Protein 3HXS (pdb70)

Secondary structure (DSSP, 8-state):
--EE--HHHHHHHT---SS---------SS-EEEEEE-TT-TTHHHHHHHHHHHHHHTTTT-EEEEEETTT-HHHHHHTT--SSSEEEEE-SSSPPEEEES---HHHHHHHIIIII-/--EE--HHHHHHHT-----PPPPP----SS-EEEEEE-TT-HHHHHHHHHHHHHHHHTTTT-EEEEEETTT-HHHHHHTT--SSSEEEEE-SSSPPEEEES---HHHHHHHIIIIIS--

B-factor: mean 41.27, std 14.6, range [14.33, 111.32]

Sequence (236 aa):
GTIHLTRAEFLKKIADYENHHSSKEWKYLGDKPAIVDFYADWCGPCKMVAPILEELSKEYAGKIYIYKVNVDKEPELARDFGIQSIPTIIWFVPMKGEPQVNMGALSKEQLKGYIDKVLLGTIHLTRAEFLKKIADYENHSKEWKYLGDKPAIVDFYADWCGPCCKMVAPILEELSKEYAGKIYIYKVNVDKEPELARDFGIQSIPTIWFVPMKGEPQVNMGALSKEQLKGYIDKVLLKQ

Organism: Bacteroides fragilis (strain YCH46) (NCBI:txid295405)

Solvent-accessible surface area: 12903 Å² total; per-residue (Å²): 49,26,62,101,7,61,48,57,59,0,31,146,84,0,3,51,38,43,70,101,66,99,126,51,138,22,82,17,108,60,12,0,0,0,2,0,32,3,122,170,4,40,57,14,160,121,3,35,65,38,0,62,84,0,12,124,83,16,69,52,115,8,54,3,8,17,0,18,13,89,150,26,72,72,0,15,170,65,55,49,37,140,50,28,4,4,0,13,0,0,17,81,185,48,119,22,94,85,37,106,26,43,20,48,60,148,89,0,68,36,71,0,80,179,37,14,101,65,19,60,108,7,61,48,69,65,0,46,162,81,0,3,81,31,48,84,135,101,82,150,57,138,22,74,15,107,64,13,0,0,0,3,0,26,2,95,189,5,44,63,10,127,133,11,32,73,42,2,66,78,0,12,129,91,16,63,55,117,8,59,2,7,17,0,10,23,110,154,28,72,72,0,10,164,67,53,55,30,163,42,34,1,5,2,13,0,0,11,84,183,50,125,28,83,72,33,126,21,52,20,59,58,121,98,0,41,33,69,0,41,136,29,6,45,173,140

Foldseek 3Di:
DDDDDDVVRCCPPPHVPDPPDDDDQDDDPAKEKEKEAEPPDDLVVVQVVLVVVVCPVCPPHYHYHYHHCVVVVVVCVVVVPDAPTKMWTGENDDDIDIDHDGDDSVVVVVCCVPVRD/DDDDADVVRCCVPPHVDDPDDDDDADDDPAWEKEKEAEPPDDLCVVCVVLLVVVCVVCPPHYYYHYDHCVVVVVVCVVVVDDAHTKMWGGANDDDIDIDGDHDDSVRVVVCCVCPHVND

InterPro domains:
  IPR005746 Thioredoxin [TIGR01068] (64-157)
  IPR013766 Thioredoxin domain [PF00085] (70-156)
  IPR013766 Thioredoxin domain [PS51352] (25-159)
  IPR017937 Thioredoxin, conserved site [PS00194] (75-93)
  IPR036249 Thioredoxin-like superfamily [SSF52833] (42-159)

Radius of gyration: 26.86 Å; Cα contacts (8 Å, |Δi|>4): 393; chains: 2; bounding box: 76×30×31 Å

CATH classification: 3.40.30.10

Structure (mmCIF, N/CA/C/O backbone):
data_3HXS
#
_entry.id   3HXS
#
_cell.length_a   94.568
_cell.length_b   94.568
_cell.length_c   82.518
_cell.angle_alpha   90.000
_cell.angle_beta   90.000
_cell.angle_gamma   90.000
#
_symmetry.space_group_name_H-M   'P 41 21 2'
#
loop_
_entity.id
_entity.type
_entity.pdbx_description
1 polymer Thioredoxin
2 non-polymer 'ZINC ION'
3 water water
#
loop_
_atom_site.group_PDB
_atom_site.id
_atom_site.type_symbol
_atom_site.label_atom_id
_atom_site.label_alt_id
_atom_site.label_comp_id
_atom_site.label_asym_id
_atom_site.label_entity_id
_atom_site.label_seq_id
_atom_site.pdbx_PDB_ins_code
_atom_site.Cartn_x
_atom_site.Cartn_y
_atom_site.Cartn_z
_atom_site.occupancy
_atom_site.B_iso_or_equiv
_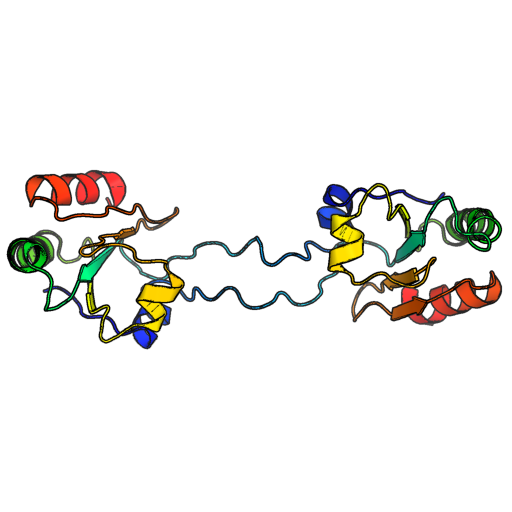atom_site.auth_seq_id
_atom_site.auth_comp_id
_atom_site.auth_asym_id
_atom_site.auth_atom_id
_atom_site.pdbx_PDB_model_num
ATOM 1 N N . GLY A 1 23 ? 60.484 17.410 12.644 1.00 48.71 23 GLY A N 1
ATOM 2 C CA . GLY A 1 23 ? 60.638 17.891 11.283 1.00 42.65 23 GLY A CA 1
ATOM 3 C C . GLY A 1 23 ? 59.326 18.373 10.682 1.00 36.02 23 GLY A C 1
ATOM 4 O O . GLY A 1 23 ? 58.355 18.616 11.398 1.00 35.08 23 GLY A O 1
ATOM 5 N N . THR A 1 24 ? 59.301 18.506 9.361 1.00 36.94 24 THR A N 1
ATOM 6 C CA . THR A 1 24 ? 58.107 18.952 8.642 1.00 42.95 24 THR A CA 1
ATOM 7 C C . THR A 1 24 ? 56.994 17.905 8.669 1.00 42.30 24 THR A C 1
ATOM 8 O O . THR A 1 24 ? 57.257 16.714 8.806 1.00 39.24 24 THR A O 1
ATOM 12 N N . ILE A 1 25 ? 55.752 18.356 8.514 1.00 37.97 25 ILE A N 1
ATOM 13 C CA . ILE A 1 25 ? 54.593 17.469 8.539 1.00 35.97 25 ILE A CA 1
ATOM 14 C C . ILE A 1 25 ? 53.811 17.515 7.223 1.00 40.15 25 ILE A C 1
ATOM 15 O O . ILE A 1 25 ? 53.319 18.572 6.831 1.00 36.89 25 ILE A O 1
ATOM 20 N N . HIS A 1 26 ? 53.695 16.373 6.547 1.00 33.10 26 HIS A N 1
ATOM 21 C CA . HIS A 1 26 ? 52.879 16.285 5.338 1.00 42.56 26 HIS A CA 1
ATOM 22 C C . HIS A 1 26 ? 51.386 16.275 5.676 1.00 43.69 26 HIS A C 1
ATOM 23 O O . HIS A 1 26 ? 50.986 15.719 6.688 1.00 34.20 26 HIS A O 1
ATOM 30 N N . LEU A 1 27 ? 50.572 16.901 4.825 1.00 33.42 27 LEU A N 1
ATOM 31 C CA . LEU A 1 27 ? 49.132 17.019 5.058 1.00 31.10 27 LEU A CA 1
ATOM 32 C C . LEU A 1 27 ? 48.310 16.464 3.900 1.00 35.02 27 LEU A C 1
ATOM 33 O O . LEU A 1 27 ? 48.559 16.809 2.748 1.00 30.81 27 LEU A O 1
ATOM 38 N N . THR A 1 28 ? 47.326 15.623 4.209 1.00 24.93 28 THR A N 1
ATOM 39 C CA . THR A 1 28 ? 46.257 15.321 3.269 1.00 27.91 28 THR A CA 1
ATOM 40 C C . THR A 1 28 ? 45.216 16.442 3.362 1.00 30.95 28 THR A C 1
ATOM 41 O O . THR A 1 28 ? 45.241 17.246 4.295 1.00 28.83 28 THR A O 1
ATOM 45 N N . ARG A 1 29 ? 44.287 16.494 2.419 1.00 29.97 29 ARG A N 1
ATOM 46 C CA . ARG A 1 29 ? 43.226 17.504 2.498 1.00 30.24 29 ARG A CA 1
ATOM 47 C C . ARG A 1 29 ? 42.394 17.334 3.788 1.00 28.41 29 ARG A C 1
ATOM 48 O O . ARG A 1 29 ? 42.095 18.305 4.488 1.00 27.33 29 ARG A O 1
ATOM 56 N N . ALA A 1 30 ? 42.036 16.095 4.102 1.00 24.53 30 ALA A N 1
ATOM 57 C CA . ALA A 1 30 ? 41.307 15.794 5.336 1.00 28.90 30 ALA A CA 1
ATOM 58 C C . ALA A 1 30 ? 42.027 16.324 6.575 1.00 34.03 30 ALA A C 1
ATOM 59 O O . ALA A 1 30 ? 41.401 16.853 7.483 1.00 34.21 30 ALA A O 1
ATOM 61 N N . GLU A 1 31 ? 43.348 16.188 6.605 1.00 29.81 31 GLU A N 1
ATOM 62 C CA . GLU A 1 31 ? 44.134 16.682 7.737 1.00 30.88 31 GLU A CA 1
ATOM 63 C C . GLU A 1 31 ? 44.209 18.213 7.752 1.00 30.66 31 GLU A C 1
ATOM 64 O O . GLU A 1 31 ? 44.186 18.833 8.820 1.00 32.66 31 GLU A O 1
ATOM 70 N N . PHE A 1 32 ? 44.268 18.814 6.563 1.00 28.20 32 PHE A N 1
ATOM 71 C CA . PHE A 1 32 ? 44.219 20.267 6.410 1.00 27.91 32 PHE A CA 1
ATOM 72 C C . PHE A 1 32 ? 42.933 20.799 7.050 1.00 30.90 32 PHE A C 1
ATOM 73 O O . PHE A 1 32 ? 42.955 21.794 7.781 1.00 26.00 32 PHE A O 1
ATOM 81 N N . LEU A 1 33 ? 41.820 20.116 6.791 1.00 25.68 33 LEU A N 1
ATOM 82 C CA . LEU A 1 33 ? 40.517 20.548 7.295 1.00 26.81 33 LEU A CA 1
ATOM 83 C C . LEU A 1 33 ? 40.500 20.623 8.828 1.00 34.31 33 LEU A C 1
ATOM 84 O O . LEU A 1 33 ? 39.740 21.393 9.405 1.00 35.44 33 LEU A O 1
ATOM 89 N N . LYS A 1 34 ? 41.364 19.846 9.472 1.00 28.65 34 LYS A N 1
ATOM 90 C CA . LYS A 1 34 ? 41.433 19.797 10.937 1.00 32.31 34 LYS A CA 1
ATOM 91 C C . LYS A 1 34 ? 42.529 20.683 11.510 1.00 41.40 34 LYS A C 1
ATOM 92 O O . LYS A 1 34 ? 42.327 21.357 12.517 1.00 38.65 34 LYS A O 1
ATOM 98 N N . LYS A 1 35 ? 43.691 20.681 10.870 1.00 35.11 35 LYS A N 1
ATOM 99 C CA . LYS A 1 35 ? 44.855 21.361 11.424 1.00 29.19 35 LYS A CA 1
ATOM 100 C C . LYS A 1 35 ? 45.046 22.796 10.924 1.00 32.34 35 LYS A C 1
ATOM 101 O O . LYS A 1 35 ? 45.740 23.589 11.559 1.00 38.38 35 LYS A O 1
ATOM 107 N N . ILE A 1 36 ? 44.446 23.130 9.786 1.00 28.90 36 ILE A N 1
ATOM 108 C CA . ILE A 1 36 ? 44.646 24.455 9.197 1.00 19.83 36 ILE A CA 1
ATOM 109 C C . ILE A 1 36 ? 43.344 25.243 9.177 1.00 35.31 36 ILE A C 1
ATOM 110 O O . ILE A 1 36 ? 43.161 26.185 9.947 1.00 33.08 36 ILE A O 1
ATOM 115 N N . ALA A 1 37 ? 42.436 24.857 8.290 1.00 26.88 37 ALA A N 1
ATOM 116 C CA . ALA A 1 37 ? 41.150 25.531 8.189 1.00 31.02 37 ALA A CA 1
ATOM 117 C C . ALA A 1 37 ? 40.093 24.629 7.559 1.00 38.52 37 ALA A C 1
ATOM 118 O O . ALA A 1 37 ? 40.337 23.969 6.541 1.00 26.93 37 ALA A O 1
ATOM 120 N N . ASP A 1 38 ? 38.924 24.587 8.185 1.00 25.18 38 ASP A N 1
ATOM 121 C CA . ASP A 1 38 ? 37.793 23.865 7.626 1.00 31.71 38 ASP A CA 1
ATOM 122 C C . ASP A 1 38 ? 37.212 24.781 6.563 1.00 33.11 38 ASP A C 1
ATOM 123 O O . ASP A 1 38 ? 36.177 25.413 6.760 1.00 27.35 38 ASP A O 1
ATOM 128 N N . TYR A 1 39 ? 37.900 24.851 5.429 1.00 27.40 39 TYR A N 1
ATOM 129 C CA . TYR A 1 39 ? 37.771 25.992 4.533 1.00 26.21 39 TYR A CA 1
ATOM 130 C C . TYR A 1 39 ? 36.536 25.992 3.645 1.00 25.93 39 TYR A C 1
ATOM 131 O O . TYR A 1 39 ? 36.151 27.044 3.144 1.00 27.48 39 TYR A O 1
ATOM 140 N N . GLU A 1 40 ? 35.934 24.822 3.425 1.00 21.69 40 GLU A N 1
ATOM 141 C CA . GLU A 1 40 ? 34.777 24.720 2.523 1.00 19.41 40 GLU A CA 1
ATOM 142 C C . GLU A 1 40 ? 33.513 25.288 3.168 1.00 20.66 40 GLU A C 1
ATOM 143 O O . GLU A 1 40 ? 33.382 25.252 4.384 1.00 23.60 40 GLU A O 1
ATOM 149 N N . ASN A 1 41 ? 32.578 25.776 2.349 1.00 26.74 41 ASN A N 1
ATOM 150 C CA . ASN A 1 41 ? 31.240 26.135 2.831 1.00 26.26 41 ASN A CA 1
ATOM 151 C C . ASN A 1 41 ? 30.384 24.878 2.979 1.00 29.81 41 ASN A C 1
ATOM 152 O O . ASN A 1 41 ? 29.279 24.798 2.450 1.00 37.14 41 ASN A O 1
ATOM 157 N N A HIS A 1 42 ? 30.859 23.864 3.686 0.70 32.98 42 HIS A N 1
ATOM 158 N N B HIS A 1 42 ? 30.983 23.937 3.709 0.30 32.90 42 HIS A N 1
ATOM 159 C CA A HIS A 1 42 ? 30.096 22.613 3.722 0.70 27.22 42 HIS A CA 1
ATOM 160 C CA B HIS A 1 42 ? 30.525 22.574 3.920 0.30 35.58 42 HIS A CA 1
ATOM 161 C C A HIS A 1 42 ? 29.458 22.284 5.076 0.70 24.30 42 HIS A C 1
ATOM 162 C C B HIS A 1 42 ? 29.077 22.478 4.278 0.30 35.45 42 HIS A C 1
ATOM 163 O O A HIS A 1 42 ? 28.833 21.231 5.226 0.70 49.41 42 HIS A O 1
ATOM 164 O O B HIS A 1 42 ? 28.199 22.526 3.423 0.30 67.68 42 HIS A O 1
ATOM 177 N N A SER A 1 43 ? 29.591 23.160 6.061 0.60 16.49 43 SER A N 1
ATOM 178 N N B SER A 1 43 ? 28.853 22.301 5.576 0.40 54.56 43 SER A N 1
ATOM 179 C CA A SER A 1 43 ? 28.948 22.880 7.348 0.60 78.96 43 SER A CA 1
ATOM 180 C CA B SER A 1 43 ? 27.527 22.052 6.103 0.40 59.99 43 SER A CA 1
ATOM 181 C C A SER A 1 43 ? 27.433 23.115 7.432 0.60 79.53 43 SER A C 1
ATOM 182 C C B SER A 1 43 ? 27.142 22.982 7.245 0.40 76.11 43 SER A C 1
ATOM 183 O O A SER A 1 43 ? 26.696 22.250 7.906 0.60 77.71 43 SER A O 1
ATOM 184 O O B SER A 1 43 ? 27.033 22.549 8.394 0.40 64.06 43 SER A O 1
ATOM 189 N N . LYS A 1 44 ? 26.983 24.264 6.931 1.00 61.69 44 LYS A N 1
ATOM 190 C CA . LYS A 1 44 ? 25.959 25.044 7.609 1.00 60.62 44 LYS A CA 1
ATOM 191 C C . LYS A 1 44 ? 24.917 24.135 8.258 1.00 41.72 44 LYS A C 1
ATOM 192 O O . LYS A 1 44 ? 24.280 23.310 7.606 1.00 43.68 44 LYS A O 1
ATOM 198 N N . GLU A 1 45 ? 24.774 24.267 9.562 1.00 45.03 45 GLU A N 1
ATOM 199 C CA . GLU A 1 45 ? 23.794 23.471 10.275 1.00 60.17 45 GLU A CA 1
ATOM 200 C C . GLU A 1 45 ? 22.413 24.033 9.974 1.00 31.46 45 GLU A C 1
ATOM 201 O O . GLU A 1 45 ? 22.236 25.248 9.914 1.00 37.76 45 GLU A O 1
ATOM 207 N N . TRP A 1 46 ? 21.450 23.152 9.730 1.00 48.88 46 TRP A N 1
ATOM 208 C CA . TRP A 1 46 ? 20.060 23.567 9.692 1.00 40.92 46 TRP A CA 1
ATOM 209 C C . TRP A 1 46 ? 19.664 23.929 11.116 1.00 35.55 46 TRP A C 1
ATOM 210 O O . TRP A 1 46 ? 19.694 23.083 12.006 1.00 45.42 46 TRP A O 1
ATOM 221 N N . LYS A 1 47 ? 19.340 25.199 11.331 1.00 36.51 47 LYS A N 1
ATOM 222 C CA . LYS A 1 47 ? 18.935 25.689 12.646 1.00 37.94 47 LYS A CA 1
ATOM 223 C C . LYS A 1 47 ? 17.525 26.257 12.560 1.00 38.66 47 LYS A C 1
ATOM 224 O O . LYS A 1 47 ? 17.343 27.425 12.214 1.00 34.96 47 LYS A O 1
ATOM 230 N N . TYR A 1 48 ? 16.531 25.423 12.845 1.00 33.83 48 TYR A N 1
ATOM 231 C CA . TYR A 1 48 ? 15.144 25.869 12.858 1.00 3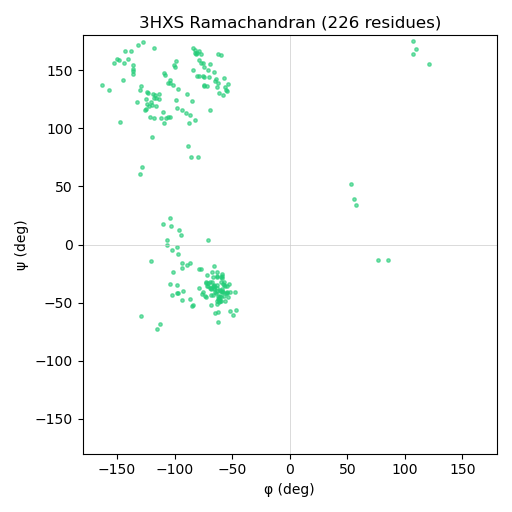4.77 48 TYR A CA 1
ATOM 232 C C . TYR A 1 48 ? 14.983 26.919 13.946 1.00 33.51 48 TYR A C 1
ATOM 233 O O . TYR A 1 48 ? 15.482 26.740 15.056 1.00 34.12 48 TYR A O 1
ATOM 242 N N . LEU A 1 49 ? 14.292 28.010 13.627 1.00 34.76 49 LEU A N 1
ATOM 243 C CA . LEU A 1 49 ? 14.190 29.157 14.540 1.00 29.60 49 LEU A CA 1
ATOM 244 C C . LEU A 1 49 ? 12.866 29.265 15.308 1.00 40.97 49 LEU A C 1
ATOM 245 O O . LEU A 1 49 ? 12.710 30.145 16.150 1.00 38.71 49 LEU A O 1
ATOM 250 N N . GLY A 1 50 ? 11.912 28.388 15.019 1.00 36.94 50 GLY A N 1
ATOM 251 C CA . GLY A 1 50 ? 10.596 28.501 15.627 1.00 44.87 50 GLY A CA 1
ATOM 252 C C . GLY A 1 50 ? 10.520 27.905 17.024 1.00 39.37 50 GLY A C 1
ATOM 253 O O . GLY A 1 50 ? 11.397 27.132 17.420 1.00 31.35 50 GLY A O 1
ATOM 254 N N . ASP A 1 51 ? 9.466 28.238 17.767 1.00 46.14 51 ASP A N 1
ATOM 255 C CA . ASP A 1 51 ? 9.299 27.697 19.123 1.00 47.40 51 ASP A CA 1
ATOM 256 C C . ASP A 1 51 ? 8.364 26.480 19.214 1.00 62.08 51 ASP A C 1
ATOM 257 O O . ASP A 1 51 ? 8.169 25.920 20.294 1.00 45.10 51 ASP A O 1
ATOM 262 N N . LYS A 1 52 ? 7.787 26.087 18.080 1.00 40.94 52 LYS A N 1
ATOM 263 C CA . LYS A 1 52 ? 7.013 24.850 17.966 1.00 40.43 52 LYS A CA 1
ATOM 264 C C . LYS A 1 52 ? 7.352 24.232 16.616 1.00 40.80 52 LYS A C 1
ATOM 265 O O . LYS A 1 52 ? 7.818 24.939 15.732 1.00 34.39 52 LYS A O 1
ATOM 271 N N . PRO A 1 53 ? 7.102 22.921 16.444 1.00 38.78 53 PRO A N 1
ATOM 272 C CA . PRO A 1 53 ? 7.322 22.286 15.137 1.00 32.96 53 PRO A CA 1
ATOM 273 C C . PRO A 1 53 ? 6.425 22.901 14.073 1.00 49.67 53 PRO A C 1
ATOM 274 O O . PRO A 1 53 ? 5.448 23.584 14.411 1.00 33.00 53 PRO A O 1
ATOM 278 N N . ALA A 1 54 ? 6.742 22.662 12.802 1.00 31.92 54 ALA A N 1
ATOM 279 C CA . ALA A 1 54 ? 5.966 23.277 11.728 1.00 38.64 54 ALA A CA 1
ATOM 280 C C . ALA A 1 54 ? 5.772 22.411 10.493 1.00 38.63 54 ALA A C 1
ATOM 281 O O . ALA A 1 54 ? 6.538 21.485 10.215 1.00 33.76 54 ALA A O 1
ATOM 283 N N . ILE A 1 55 ? 4.710 22.727 9.769 1.00 36.05 55 ILE A N 1
ATOM 284 C CA . ILE A 1 55 ? 4.526 22.286 8.400 1.00 35.16 55 ILE A CA 1
ATOM 285 C C . ILE A 1 55 ? 4.789 23.504 7.514 1.00 35.49 55 ILE A C 1
ATOM 286 O O . ILE A 1 55 ? 4.391 24.619 7.865 1.00 32.25 55 ILE A O 1
ATOM 291 N N . VAL A 1 56 ? 5.483 23.317 6.391 1.00 27.63 56 VAL A N 1
ATOM 292 C CA . VAL A 1 56 ? 5.610 24.398 5.415 1.00 30.84 56 VAL A CA 1
ATOM 293 C C . VAL A 1 56 ? 5.131 23.888 4.076 1.00 25.08 56 VAL A C 1
ATOM 294 O O . VAL A 1 56 ? 5.704 22.953 3.521 1.00 30.24 56 VAL A O 1
ATOM 298 N N . ASP A 1 57 ? 4.067 24.498 3.574 1.00 32.31 57 ASP A N 1
ATOM 299 C CA . ASP A 1 57 ? 3.40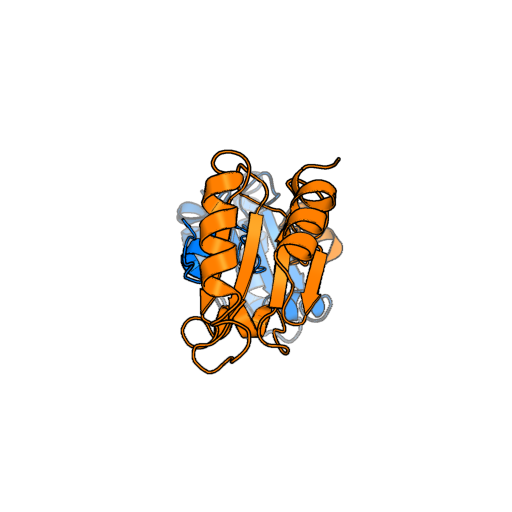1 24.021 2.372 1.00 30.69 57 ASP A CA 1
ATOM 300 C C . ASP A 1 57 ? 3.766 24.913 1.203 1.00 29.21 57 ASP A C 1
ATOM 301 O O . ASP A 1 57 ? 3.350 26.073 1.145 1.00 26.87 57 ASP A O 1
ATOM 306 N N . PHE A 1 58 ? 4.561 24.382 0.282 1.00 26.56 58 PHE A N 1
ATOM 307 C CA . PHE A 1 58 ? 4.906 25.123 -0.929 1.00 27.14 58 PHE A CA 1
ATOM 308 C C . PHE A 1 58 ? 3.818 24.868 -1.974 1.00 28.63 58 PHE A C 1
ATOM 309 O O . PHE A 1 58 ? 3.679 23.751 -2.468 1.00 27.89 58 PHE A O 1
ATOM 317 N N . TYR A 1 59 ? 3.041 25.903 -2.294 1.00 27.86 59 TYR A N 1
ATOM 318 C CA . TYR A 1 59 ? 1.905 25.748 -3.196 1.00 29.08 59 TYR A CA 1
ATOM 319 C C . TYR A 1 59 ? 1.965 26.771 -4.329 1.00 25.06 59 TYR A C 1
ATOM 320 O O . TYR A 1 59 ? 2.838 27.638 -4.363 1.00 25.62 59 TYR A O 1
ATOM 329 N N . ALA A 1 60 ? 1.045 26.658 -5.278 1.00 27.79 60 ALA A N 1
ATOM 330 C CA . ALA A 1 60 ? 0.888 27.684 -6.297 1.00 26.18 60 ALA A CA 1
ATOM 331 C C . ALA A 1 60 ? -0.571 27.731 -6.737 1.00 33.67 60 ALA A C 1
ATOM 332 O O . ALA A 1 60 ? -1.308 26.762 -6.562 1.00 28.48 60 ALA A O 1
ATOM 334 N N . ASP A 1 61 ? -0.984 28.847 -7.323 1.00 28.95 61 ASP A N 1
ATOM 335 C CA . ASP A 1 61 ? -2.373 28.975 -7.776 1.00 44.99 61 ASP A CA 1
ATOM 336 C C . ASP A 1 61 ? -2.691 27.996 -8.906 1.00 53.33 61 ASP A C 1
ATOM 337 O O . ASP A 1 61 ? -3.784 27.436 -8.965 1.00 56.84 61 ASP A O 1
ATOM 342 N N . TRP A 1 62 ? -1.723 27.778 -9.789 1.00 37.43 62 TRP A N 1
ATOM 343 C CA . TRP A 1 62 ? -1.886 26.840 -10.894 1.00 40.34 62 TRP A CA 1
ATOM 344 C C . TRP A 1 62 ? -1.898 25.376 -10.472 1.00 57.42 62 TRP A C 1
ATOM 345 O O . TRP A 1 62 ? -1.959 24.492 -11.322 1.00 54.20 62 TRP A O 1
ATOM 356 N N . CYS A 1 63 ? -1.847 25.123 -9.167 1.00 41.29 63 CYS A N 1
ATOM 357 C CA . CYS A 1 63 ? -1.733 23.756 -8.654 1.00 42.95 63 CYS A CA 1
ATOM 358 C C . CYS A 1 63 ? -3.086 23.143 -8.331 1.00 53.16 63 CYS A C 1
ATOM 359 O O . CYS A 1 63 ? -3.785 23.610 -7.432 1.00 54.53 63 CYS A O 1
ATOM 362 N N . GLY A 1 64 ? -3.444 22.089 -9.060 1.00 55.95 64 GLY A N 1
ATOM 363 C CA . GLY A 1 64 ? -4.726 21.426 -8.883 1.00 49.37 64 GLY A CA 1
ATOM 364 C C . GLY A 1 64 ? -4.910 20.762 -7.531 1.00 48.47 64 GLY A C 1
ATOM 365 O O . GLY A 1 64 ? -5.843 21.087 -6.797 1.00 50.11 64 GLY A O 1
ATOM 366 N N . PRO A 1 65 ? -4.020 19.821 -7.189 1.00 46.31 65 PRO A N 1
ATOM 367 C CA . PRO A 1 65 ? -4.127 19.081 -5.925 1.00 45.79 65 PRO A CA 1
ATOM 368 C C . PRO A 1 65 ? -4.077 19.990 -4.700 1.00 35.29 65 PRO A C 1
ATOM 369 O O . PRO A 1 65 ? -4.636 19.632 -3.662 1.00 54.65 65 PRO A O 1
ATOM 373 N N . CYS A 1 66 ? -3.417 21.140 -4.813 1.00 54.49 66 CYS A N 1
ATOM 374 C CA . CYS A 1 66 ? -3.369 22.089 -3.704 1.00 59.92 66 CYS A CA 1
ATOM 375 C C . CYS A 1 66 ? -4.794 22.480 -3.295 1.00 75.22 66 CYS A C 1
ATOM 376 O O . CYS A 1 66 ? -5.076 22.673 -2.114 1.00 48.29 66 CYS A O 1
ATOM 379 N N .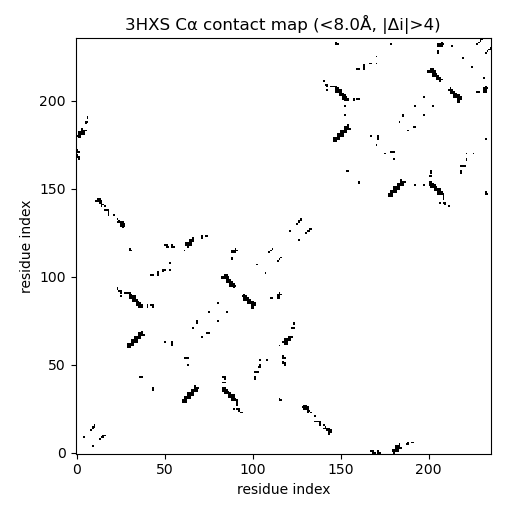 LYS A 1 67 ? -5.693 22.564 -4.273 1.00 57.38 67 LYS A N 1
ATOM 380 C CA . LYS A 1 67 ? -7.093 22.901 -4.007 1.00 50.16 67 LYS A CA 1
ATOM 381 C C . LYS A 1 67 ? -7.751 21.949 -3.003 1.00 49.55 67 LYS A C 1
ATOM 382 O O . LYS A 1 67 ? -8.573 22.369 -2.191 1.00 57.05 67 LYS A O 1
ATOM 388 N N . MET A 1 68 ? -7.386 20.673 -3.057 1.00 45.51 68 MET A N 1
ATOM 389 C CA . MET A 1 68 ? -7.899 19.689 -2.106 1.00 50.68 68 MET A CA 1
ATOM 390 C C . MET A 1 68 ? -7.178 19.779 -0.759 1.00 57.93 68 MET A C 1
ATOM 391 O O . MET A 1 68 ? -7.791 19.617 0.293 1.00 65.01 68 MET A O 1
ATOM 396 N N . VAL A 1 69 ? -5.875 20.041 -0.799 1.00 53.31 69 VAL A N 1
ATOM 397 C CA . VAL A 1 69 ? -5.056 20.080 0.410 1.00 43.58 69 VAL A CA 1
ATOM 398 C C . VAL A 1 69 ? -5.319 21.313 1.274 1.00 42.69 69 VAL A C 1
ATOM 399 O O . VAL A 1 69 ? -5.232 21.245 2.499 1.00 48.37 69 VAL A O 1
ATOM 403 N N . ALA A 1 70 ? -5.644 22.434 0.640 1.00 42.49 70 ALA A N 1
ATOM 404 C CA . ALA A 1 70 ? -5.814 23.689 1.363 1.00 50.91 70 ALA A CA 1
ATOM 405 C C . ALA A 1 70 ? -6.778 23.586 2.559 1.00 54.59 70 ALA A C 1
ATOM 406 O O . ALA A 1 70 ? -6.392 23.880 3.690 1.00 51.93 70 ALA A O 1
ATOM 408 N N . PRO A 1 71 ? -8.032 23.158 2.316 1.00 59.38 71 PRO A N 1
ATOM 409 C CA . PRO A 1 71 ? -9.004 23.095 3.414 1.00 49.11 71 PRO A CA 1
ATOM 410 C C . PRO A 1 71 ? -8.527 22.144 4.501 1.00 47.52 71 PRO A C 1
ATOM 411 O O . PRO A 1 71 ? -8.682 22.430 5.688 1.00 54.76 71 PRO A O 1
ATOM 415 N N . ILE A 1 72 ? -7.943 21.022 4.095 1.00 41.20 72 ILE A N 1
ATOM 416 C CA . ILE A 1 72 ? -7.424 20.060 5.058 1.00 39.98 72 ILE A CA 1
ATOM 417 C C . ILE A 1 72 ? -6.384 20.683 5.989 1.00 49.20 72 ILE A C 1
ATOM 418 O O . ILE A 1 72 ? -6.377 20.405 7.184 1.00 47.46 72 ILE A O 1
ATOM 423 N N . LEU A 1 73 ? -5.508 21.523 5.445 1.00 41.80 73 LEU A N 1
ATOM 424 C CA . LEU A 1 73 ? -4.471 22.153 6.262 1.00 47.11 73 LEU A CA 1
ATOM 425 C C . LEU A 1 73 ? -5.075 23.154 7.238 1.00 42.43 73 LEU A C 1
ATOM 426 O O . LEU A 1 73 ? -4.683 23.208 8.400 1.00 41.07 73 LEU A O 1
ATOM 431 N N . GLU A 1 74 ? -6.023 23.948 6.751 1.00 37.09 74 GLU A N 1
ATOM 432 C CA . GLU A 1 74 ? -6.726 24.920 7.583 1.00 57.79 74 GLU A CA 1
ATOM 433 C C . GLU A 1 74 ? -7.427 24.222 8.740 1.00 52.49 74 GLU A C 1
ATOM 434 O O . GLU A 1 74 ? -7.434 24.723 9.862 1.00 53.67 74 GLU A O 1
ATOM 440 N N . GLU A 1 75 ? -8.012 23.061 8.465 1.00 47.65 75 GLU A N 1
ATOM 441 C CA . GLU A 1 75 ? -8.596 22.246 9.521 1.00 48.53 75 GLU A CA 1
ATOM 442 C C . GLU A 1 75 ? -7.526 21.806 10.514 1.00 57.23 75 GLU A C 1
ATOM 443 O O . GLU A 1 75 ? -7.621 22.102 11.700 1.00 52.38 75 GLU A O 1
ATOM 449 N N . LEU A 1 76 ? -6.501 21.111 10.026 1.00 46.99 76 LEU A N 1
ATOM 450 C CA . LEU A 1 76 ? -5.397 20.668 10.877 1.00 45.53 76 LEU A CA 1
ATOM 451 C C . LEU A 1 76 ? -4.797 21.819 11.681 1.00 45.63 76 LEU A C 1
ATOM 452 O O . LEU A 1 76 ? -4.353 21.646 12.822 1.00 46.34 76 LEU A O 1
ATOM 457 N N . SER A 1 77 ? -4.797 22.995 11.070 1.00 35.41 77 SER A N 1
ATOM 458 C CA . SER A 1 77 ? -4.303 24.218 11.694 1.00 41.26 77 SER A CA 1
ATOM 459 C C . SER A 1 77 ? -5.040 24.512 12.997 1.00 65.31 77 SER A C 1
ATOM 460 O O . SER A 1 77 ? -4.480 25.084 13.936 1.00 45.88 77 SER A O 1
ATOM 463 N N . LYS A 1 78 ? -6.309 24.124 13.042 1.00 59.47 78 LYS A N 1
ATOM 464 C CA . LYS A 1 78 ? -7.146 24.393 14.203 1.00 62.61 78 LYS A CA 1
ATOM 465 C C . LYS A 1 78 ? -6.972 23.329 15.277 1.00 41.51 78 LYS A C 1
ATOM 466 O O . LYS A 1 78 ? -6.679 23.652 16.426 1.00 72.46 78 LYS A O 1
ATOM 472 N N . GLU A 1 79 ? -7.133 22.059 14.912 1.00 49.24 79 GLU A N 1
ATOM 473 C CA . GLU A 1 79 ? -7.057 21.002 15.918 1.00 58.19 79 GLU A CA 1
ATOM 474 C C . GLU A 1 79 ? -5.674 20.846 16.553 1.00 91.02 79 GLU A C 1
ATOM 475 O O . GLU A 1 79 ? -5.544 20.267 17.634 1.00 56.19 79 GLU A O 1
ATOM 481 N N . TYR A 1 80 ? -4.645 21.374 15.900 1.00 60.04 80 TYR A N 1
ATOM 482 C CA . TYR A 1 80 ? -3.314 21.350 16.489 1.00 52.13 80 TYR A CA 1
ATOM 483 C C . TYR A 1 80 ? -2.848 22.740 16.899 1.00 57.57 80 TYR A C 1
ATOM 484 O O . TYR A 1 80 ? -1.656 22.963 17.104 1.00 47.73 80 TYR A O 1
ATOM 493 N N . ALA A 1 81 ? -3.784 23.677 17.015 1.00 47.32 81 ALA A N 1
ATOM 494 C CA . ALA A 1 81 ? -3.428 25.033 17.406 1.00 54.20 81 ALA A CA 1
ATOM 495 C C . ALA A 1 81 ? -2.632 25.008 18.715 1.00 53.71 81 ALA A C 1
ATOM 496 O O . ALA A 1 81 ? -2.940 24.244 19.631 1.00 47.96 81 ALA A O 1
ATOM 498 N N . GLY A 1 82 ? -1.588 25.825 18.787 1.00 53.13 82 GLY A N 1
ATOM 499 C CA . GLY A 1 82 ? -0.714 25.847 19.946 1.00 33.31 82 GLY A CA 1
ATOM 500 C C . GLY A 1 82 ? 0.273 24.695 20.053 1.00 35.54 82 GLY A C 1
ATOM 501 O O . GLY A 1 82 ? 1.191 24.755 20.870 1.00 45.25 82 GLY A O 1
ATOM 502 N N . LYS A 1 83 ? 0.085 23.645 19.253 1.00 39.91 83 LYS A N 1
ATOM 503 C CA . LYS A 1 83 ? 1.047 22.537 19.192 1.00 38.98 83 LYS A CA 1
ATOM 504 C C . LYS A 1 83 ? 2.038 22.679 18.018 1.00 54.30 83 LYS A C 1
ATOM 505 O O . LYS A 1 83 ? 3.233 22.406 18.169 1.00 35.75 83 LYS A O 1
ATOM 511 N N . ILE A 1 84 ? 1.534 23.088 16.852 1.00 44.17 84 ILE A N 1
ATOM 512 C CA . ILE A 1 84 ? 2.378 23.319 15.676 1.00 40.56 84 ILE A CA 1
ATOM 513 C C . ILE A 1 84 ? 1.953 24.587 14.942 1.00 38.01 84 ILE A C 1
ATOM 514 O O . ILE A 1 84 ? 0.879 25.125 15.204 1.00 37.44 84 ILE A O 1
ATOM 519 N N . TYR A 1 85 ? 2.797 25.064 14.027 1.00 41.07 85 TYR A N 1
ATOM 520 C CA . TYR A 1 85 ? 2.390 26.086 13.055 1.00 28.29 85 TYR A CA 1
ATOM 521 C C . TYR A 1 85 ? 2.279 25.447 11.679 1.00 31.83 85 TYR A C 1
ATOM 522 O O . TYR A 1 85 ? 3.046 24.545 11.340 1.00 34.69 85 TYR A O 1
ATOM 531 N N . ILE A 1 86 ? 1.329 25.919 10.884 1.00 28.58 86 ILE A N 1
ATOM 532 C CA . ILE A 1 86 ? 1.226 25.493 9.493 1.00 29.57 86 ILE A CA 1
ATOM 533 C C . ILE A 1 86 ? 1.414 26.698 8.582 1.00 52.56 86 ILE A C 1
ATOM 534 O O . ILE A 1 86 ? 0.564 27.585 8.529 1.00 35.50 86 ILE A O 1
ATOM 539 N N . TYR A 1 87 ? 2.555 26.739 7.897 1.00 25.61 87 TYR A N 1
ATOM 540 C CA . TYR A 1 87 ? 2.880 27.852 7.021 1.00 26.32 87 TYR A CA 1
ATOM 541 C C . TYR A 1 87 ? 2.621 27.510 5.549 1.00 30.16 87 TYR A C 1
ATOM 542 O O . TYR A 1 87 ? 2.654 26.349 5.155 1.00 29.30 87 TYR A O 1
ATOM 551 N N . LYS A 1 88 ? 2.381 28.537 4.744 1.00 26.87 88 LYS A N 1
ATOM 552 C CA . LYS A 1 88 ? 2.153 28.367 3.312 1.00 27.59 88 LYS A CA 1
ATOM 553 C C . LYS A 1 88 ? 3.051 29.324 2.530 1.00 27.91 88 LYS A C 1
ATOM 554 O O . LYS A 1 88 ? 3.138 30.506 2.851 1.00 30.41 88 LYS A O 1
ATOM 560 N N . VAL A 1 89 ? 3.715 28.809 1.501 1.00 29.40 89 VAL A N 1
ATOM 561 C CA . VAL A 1 89 ? 4.592 29.634 0.682 1.00 23.94 89 VAL A CA 1
ATOM 562 C C . VAL A 1 89 ? 4.117 29.564 -0.762 1.00 23.30 89 VAL A C 1
ATOM 563 O O . VAL A 1 89 ? 4.082 28.492 -1.360 1.00 28.02 89 VAL A O 1
ATOM 567 N N . ASN A 1 90 ? 3.748 30.710 -1.318 1.00 27.30 90 ASN A N 1
ATOM 568 C CA . ASN A 1 90 ? 3.337 30.780 -2.708 1.00 26.71 90 ASN A CA 1
ATOM 569 C C . ASN A 1 90 ? 4.603 30.850 -3.545 1.00 27.86 90 ASN A C 1
ATOM 570 O O . ASN A 1 90 ? 5.274 31.876 -3.554 1.00 26.42 90 ASN A O 1
ATOM 575 N N . VAL A 1 91 ? 4.944 29.766 -4.235 1.00 22.18 91 VAL A N 1
ATOM 576 C CA . VAL A 1 91 ? 6.234 29.734 -4.921 1.00 27.84 91 VAL A CA 1
ATOM 577 C C . VAL A 1 91 ? 6.369 30.799 -6.019 1.00 31.39 91 VAL A C 1
ATOM 578 O O . VAL A 1 91 ? 7.472 31.257 -6.310 1.00 37.29 91 VAL A O 1
ATOM 582 N N . ASP A 1 92 ? 5.260 31.209 -6.623 1.00 28.71 92 ASP A N 1
ATOM 583 C CA . ASP A 1 92 ? 5.351 32.223 -7.678 1.00 33.02 92 ASP A CA 1
ATOM 584 C C . ASP A 1 92 ? 5.560 33.636 -7.131 1.00 29.36 92 ASP A C 1
ATOM 585 O O . ASP A 1 92 ? 6.055 34.508 -7.841 1.00 36.97 92 ASP A O 1
ATOM 590 N N . LYS A 1 93 ? 5.204 33.850 -5.864 1.00 23.23 93 LYS A N 1
ATOM 591 C CA . LYS A 1 93 ? 5.494 35.114 -5.193 1.00 27.80 93 LYS A CA 1
ATOM 592 C C . LYS A 1 93 ? 6.856 35.080 -4.510 1.00 27.71 93 LYS A C 1
ATOM 593 O O . LYS A 1 93 ? 7.410 36.111 -4.149 1.00 24.56 93 LYS A O 1
ATOM 599 N N . GLU A 1 94 ? 7.389 33.887 -4.300 1.00 23.75 94 GLU A N 1
ATOM 600 C CA . GLU A 1 94 ? 8.674 33.776 -3.609 1.00 22.13 94 GLU A CA 1
ATOM 601 C C . GLU A 1 94 ? 9.617 32.916 -4.448 1.00 23.71 94 GLU A C 1
ATOM 602 O O . GLU A 1 94 ? 9.978 31.821 -4.040 1.00 25.36 94 GLU A O 1
ATOM 608 N N . PRO A 1 95 ? 10.007 33.411 -5.628 1.00 25.98 95 PRO A N 1
ATOM 609 C CA . PRO A 1 95 ? 10.787 32.571 -6.544 1.00 26.74 95 PRO A CA 1
ATOM 610 C C . PRO A 1 95 ? 12.185 32.262 -5.995 1.00 26.24 95 PRO A C 1
ATOM 611 O O . PRO A 1 95 ? 12.699 31.168 -6.262 1.00 22.57 95 PRO A O 1
ATOM 615 N N . GLU A 1 96 ? 12.789 33.182 -5.239 1.00 24.12 96 GLU A N 1
ATOM 616 C CA . GLU A 1 96 ? 14.114 32.902 -4.679 1.00 25.63 96 GLU A CA 1
ATOM 617 C C . GLU A 1 96 ? 14.052 31.742 -3.688 1.00 32.24 96 GLU A C 1
ATOM 618 O O . GLU A 1 96 ? 14.918 30.879 -3.674 1.00 22.81 96 GLU A O 1
ATOM 624 N N . LEU A 1 97 ? 13.020 31.720 -2.853 1.00 24.99 97 LEU A N 1
ATOM 625 C CA . LEU A 1 97 ? 12.863 30.638 -1.888 1.00 25.35 97 LEU A CA 1
ATOM 626 C C . LEU A 1 97 ? 12.698 29.305 -2.626 1.00 27.95 97 LEU A C 1
ATOM 627 O O . LEU A 1 97 ? 13.345 28.309 -2.294 1.00 27.38 97 LEU A O 1
ATOM 632 N N . ALA A 1 98 ? 11.841 29.294 -3.640 1.00 22.69 98 ALA A N 1
ATOM 633 C CA . ALA A 1 98 ? 11.537 28.063 -4.371 1.00 25.50 98 ALA A CA 1
ATOM 634 C C . ALA A 1 98 ? 12.783 27.535 -5.077 1.00 25.04 98 ALA A C 1
ATOM 635 O O . ALA A 1 98 ? 13.115 26.361 -4.971 1.00 28.56 98 ALA A O 1
ATOM 637 N N . ARG A 1 99 ? 13.465 28.424 -5.789 1.00 24.82 99 ARG A N 1
ATOM 638 C CA . ARG A 1 99 ? 14.726 28.097 -6.446 1.00 24.75 99 ARG A CA 1
ATOM 639 C C . ARG A 1 99 ? 15.824 27.664 -5.454 1.00 26.71 99 ARG A C 1
ATOM 640 O O . ARG A 1 99 ? 16.454 26.634 -5.651 1.00 24.02 99 ARG A O 1
ATOM 648 N N . ASP A 1 100 ? 16.047 28.439 -4.393 1.00 26.54 100 ASP A N 1
ATOM 649 C CA . ASP A 1 100 ? 17.107 28.115 -3.424 1.00 24.02 100 ASP A CA 1
ATOM 650 C C . ASP A 1 100 ? 16.919 26.729 -2.814 1.00 25.23 100 ASP A C 1
ATOM 651 O O . ASP A 1 100 ? 17.886 26.046 -2.506 1.00 22.37 100 ASP A O 1
ATOM 656 N N . PHE A 1 101 ? 15.669 26.316 -2.620 1.00 24.33 101 PHE A N 1
ATOM 657 C CA . PHE A 1 101 ? 15.406 25.004 -2.034 1.00 27.09 101 PHE A CA 1
ATOM 658 C C . PHE A 1 101 ? 15.134 23.911 -3.077 1.00 25.17 101 PHE A C 1
ATOM 659 O O . PHE A 1 101 ? 14.709 22.815 -2.742 1.00 28.36 101 PHE A O 1
ATOM 667 N N . GLY A 1 102 ? 15.415 24.220 -4.334 1.00 26.05 102 GLY A N 1
ATOM 668 C CA . GLY A 1 102 ? 15.300 23.241 -5.406 1.00 34.67 102 GLY A CA 1
ATOM 669 C C . GLY A 1 102 ? 13.934 22.585 -5.518 1.00 34.88 102 GLY A C 1
ATOM 670 O O . GLY A 1 102 ? 13.833 21.393 -5.781 1.00 30.85 102 GLY A O 1
ATOM 671 N N . ILE A 1 103 ? 12.879 23.361 -5.313 1.00 22.72 103 ILE A N 1
ATOM 672 C CA . ILE A 1 103 ? 11.517 22.842 -5.451 1.00 26.03 103 ILE A CA 1
ATOM 673 C C . ILE A 1 103 ? 11.328 22.297 -6.873 1.00 42.85 103 ILE A C 1
ATOM 674 O O . ILE A 1 103 ? 11.624 22.983 -7.845 1.00 25.03 103 ILE A O 1
ATOM 679 N N . GLN A 1 104 ? 10.854 21.062 -7.003 1.00 31.63 104 GLN A N 1
ATOM 680 C CA . GLN A 1 104 ? 10.769 20.456 -8.336 1.00 50.08 104 GLN A CA 1
ATOM 681 C C . GLN A 1 104 ? 9.357 20.049 -8.737 1.00 35.58 104 GLN A C 1
ATOM 682 O O . GLN A 1 104 ? 9.100 19.772 -9.908 1.00 35.02 104 GLN A O 1
ATOM 688 N N . SER A 1 105 ? 8.454 20.015 -7.761 1.00 32.72 105 SER A N 1
ATOM 689 C CA . SER A 1 105 ? 7.037 19.804 -8.019 1.00 37.47 105 SER A CA 1
ATOM 690 C C . SER A 1 105 ? 6.182 20.447 -6.930 1.00 29.92 105 SER A C 1
ATOM 691 O O . SER A 1 105 ? 6.632 20.679 -5.809 1.00 33.45 105 SER A O 1
ATOM 694 N N . ILE A 1 106 ? 4.947 20.754 -7.293 1.00 31.25 106 ILE A N 1
ATOM 695 C CA . ILE A 1 106 ? 4.004 21.408 -6.404 1.00 22.49 106 ILE A CA 1
ATOM 696 C C . ILE A 1 106 ? 2.780 20.499 -6.323 1.00 36.83 106 ILE A C 1
ATOM 697 O O . ILE A 1 106 ? 2.265 20.073 -7.351 1.00 37.60 106 ILE A O 1
ATOM 702 N N . PRO A 1 107 ? 2.306 20.201 -5.102 1.00 40.56 107 PRO A N 1
ATOM 703 C CA . PRO A 1 107 ? 2.824 20.751 -3.850 1.00 38.25 107 PRO A CA 1
ATOM 704 C C . PRO A 1 107 ? 4.039 20.005 -3.312 1.00 40.27 107 PRO A C 1
ATOM 705 O O . PRO A 1 107 ? 4.221 18.797 -3.531 1.00 30.61 107 PRO A O 1
ATOM 709 N N . THR A 1 108 ? 4.876 20.752 -2.608 1.00 28.27 108 THR A N 1
ATOM 710 C CA . THR A 1 108 ? 5.929 20.159 -1.810 1.00 28.17 108 THR A CA 1
ATOM 711 C C . THR A 1 108 ? 5.656 20.573 -0.379 1.00 23.67 108 THR A C 1
ATOM 712 O O . THR A 1 108 ? 5.423 21.739 -0.098 1.00 31.89 108 THR A O 1
ATOM 716 N N . ILE A 1 109 ? 5.648 19.600 0.513 1.00 23.96 109 ILE A N 1
ATOM 717 C CA A ILE A 1 109 ? 5.320 19.854 1.909 0.70 26.69 109 ILE A CA 1
ATOM 718 C CA B ILE A 1 109 ? 5.314 19.854 1.901 0.30 26.76 109 ILE A CA 1
ATOM 719 C C . ILE A 1 109 ? 6.479 19.444 2.797 1.00 27.94 109 ILE A C 1
ATOM 720 O O . ILE A 1 109 ? 7.004 18.332 2.671 1.00 34.83 109 ILE A O 1
ATOM 729 N N . TRP A 1 110 ? 6.889 20.350 3.686 1.00 25.92 110 TRP A N 1
ATOM 730 C CA . TRP A 1 110 ? 7.954 20.061 4.642 1.00 25.81 110 TRP A CA 1
ATOM 731 C C . TRP A 1 110 ? 7.350 19.826 6.013 1.00 32.22 110 TRP A C 1
ATOM 732 O O . TRP A 1 110 ? 6.451 20.568 6.427 1.00 28.08 110 TRP A O 1
ATOM 743 N N . PHE A 1 111 ? 7.878 18.833 6.726 1.00 33.16 111 PHE A N 1
ATOM 744 C CA . PHE A 1 111 ? 7.610 18.674 8.157 1.00 32.40 111 PHE A CA 1
ATOM 745 C C . PHE A 1 111 ? 8.887 18.986 8.928 1.00 31.99 111 PHE A C 1
ATOM 746 O O . PHE A 1 111 ? 9.889 18.282 8.806 1.00 38.84 111 PHE A O 1
ATOM 754 N N . VAL A 1 112 ? 8.840 20.063 9.701 1.00 27.83 112 VAL A N 1
ATOM 755 C CA . VAL A 1 112 ? 10.014 20.610 10.363 1.00 28.49 112 VAL A CA 1
ATOM 756 C C . VAL A 1 112 ? 9.976 20.347 11.877 1.00 36.52 112 VAL A C 1
ATOM 757 O O . VAL A 1 112 ? 9.167 20.937 12.595 1.00 41.82 112 VAL A O 1
ATOM 761 N N . PRO A 1 113 ? 10.846 19.447 12.359 1.00 36.55 113 PRO A N 1
ATOM 762 C CA . PRO A 1 113 ? 10.950 19.094 13.781 1.00 41.12 113 PRO A CA 1
ATOM 763 C C . PRO A 1 113 ? 11.738 20.155 14.532 1.00 36.14 113 PRO A C 1
ATOM 764 O O . PRO A 1 113 ? 12.381 20.981 13.893 1.00 37.97 113 PRO A O 1
ATOM 768 N N . MET A 1 114 ? 11.694 20.148 15.863 1.00 36.36 114 MET A N 1
ATOM 769 C CA . MET A 1 114 ? 12.471 21.122 16.630 1.00 39.79 114 MET A CA 1
ATOM 770 C C . MET A 1 114 ? 13.965 20.927 16.388 1.00 39.21 114 MET A C 1
ATOM 771 O O . MET A 1 114 ? 14.733 21.890 16.367 1.00 40.96 114 MET A O 1
ATOM 776 N N . LYS A 1 115 ? 14.376 19.676 16.210 1.00 32.04 115 LYS A N 1
ATOM 777 C CA . LYS A 1 115 ? 15.757 19.387 15.845 1.00 35.24 115 LYS A CA 1
ATOM 778 C C . LYS A 1 115 ? 15.784 18.329 14.754 1.00 33.98 115 LYS A C 1
ATOM 779 O O . LYS A 1 115 ? 14.930 17.442 14.718 1.00 42.98 115 LYS A O 1
ATOM 785 N N . GLY A 1 116 ? 16.775 18.425 13.872 1.00 38.39 116 GLY A N 1
ATOM 786 C CA . GLY A 1 116 ? 16.902 17.507 12.758 1.00 39.38 116 GLY A CA 1
ATOM 787 C C . GLY A 1 116 ? 16.527 18.192 11.457 1.00 49.88 116 GLY A C 1
ATOM 788 O O . GLY A 1 116 ? 15.910 19.255 11.468 1.00 35.77 116 GLY A O 1
ATOM 789 N N . GLU A 1 117 ? 16.905 17.591 10.335 1.00 38.82 117 GLU A N 1
ATOM 790 C CA . GLU A 1 117 ? 16.569 18.152 9.026 1.00 44.72 117 GLU A CA 1
ATOM 791 C C . GLU A 1 117 ? 15.071 17.982 8.791 1.00 35.87 117 GLU A C 1
ATOM 792 O O . GLU A 1 117 ? 14.464 17.048 9.309 1.00 32.97 117 GLU A O 1
ATOM 798 N N . PRO A 1 118 ? 14.457 18.896 8.028 1.00 41.13 118 PRO A N 1
ATOM 799 C CA . PRO A 1 118 ? 13.022 18.718 7.769 1.00 33.68 118 PRO A CA 1
ATOM 800 C C . PRO A 1 118 ? 12.766 17.470 6.932 1.00 31.20 118 PRO A C 1
ATOM 801 O O . PRO A 1 118 ? 13.611 17.086 6.124 1.00 42.84 118 PRO A O 1
ATOM 805 N N . GLN A 1 119 ? 11.622 16.832 7.141 1.00 30.88 119 GLN A N 1
ATOM 806 C CA . GLN A 1 119 ? 11.197 15.731 6.292 1.00 30.60 119 GLN A CA 1
ATOM 807 C C . GLN A 1 119 ? 10.389 16.322 5.137 1.00 39.51 119 GLN A C 1
ATOM 808 O O . GLN A 1 119 ? 9.468 17.107 5.351 1.00 36.32 119 GLN A O 1
ATOM 814 N N . VAL A 1 120 ? 10.742 15.950 3.915 1.00 36.81 120 VAL A N 1
ATOM 815 C CA . VAL A 1 120 ? 10.151 16.560 2.727 1.00 42.03 120 VAL A CA 1
ATOM 816 C C . VAL A 1 120 ? 9.312 15.556 1.947 1.00 38.24 1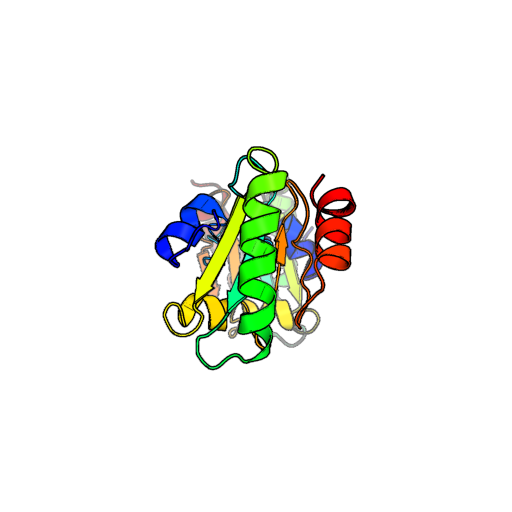20 VAL A C 1
ATOM 817 O O . VAL A 1 120 ? 9.754 14.449 1.657 1.00 39.95 120 VAL A O 1
ATOM 821 N N . ASN A 1 121 ? 8.086 15.942 1.625 1.00 33.76 121 ASN A N 1
ATOM 822 C CA . ASN A 1 121 ? 7.222 15.099 0.815 1.00 36.99 121 ASN A CA 1
ATOM 823 C C . ASN A 1 121 ? 6.738 15.849 -0.412 1.00 44.97 121 ASN A C 1
ATOM 824 O O . ASN A 1 121 ? 6.163 16.932 -0.306 1.00 33.73 121 ASN A O 1
ATOM 829 N N . MET A 1 122 ? 6.979 15.269 -1.579 1.00 37.28 122 MET A N 1
ATOM 830 C CA . MET A 1 122 ? 6.539 15.870 -2.824 1.00 48.48 122 MET A CA 1
ATOM 831 C C . MET A 1 122 ? 5.233 15.220 -3.261 1.00 41.37 122 MET A C 1
ATOM 832 O O . MET A 1 122 ? 5.187 14.022 -3.518 1.00 66.36 122 MET A O 1
ATOM 837 N N . GLY A 1 123 ? 4.170 16.012 -3.329 1.00 42.01 123 GLY A N 1
ATOM 838 C CA . GLY A 1 123 ? 2.862 15.494 -3.696 1.00 41.10 123 GLY A CA 1
ATOM 839 C C . GLY A 1 123 ? 1.830 15.731 -2.608 1.00 46.03 123 GLY A C 1
ATOM 840 O O . GLY A 1 123 ? 2.179 15.883 -1.435 1.00 63.58 123 GLY A O 1
ATOM 841 N N . ALA A 1 124 ? 0.560 15.774 -2.998 1.00 42.51 124 ALA A N 1
ATOM 842 C CA . ALA A 1 124 ? -0.526 16.042 -2.055 1.00 53.13 124 ALA A CA 1
ATOM 843 C C . ALA A 1 124 ? -0.737 14.863 -1.109 1.00 65.63 124 ALA A C 1
ATOM 844 O O . ALA A 1 124 ? -0.598 13.705 -1.503 1.00 84.44 124 ALA A O 1
ATOM 846 N N . LEU A 1 125 ? -1.069 15.162 0.141 1.00 61.09 125 LEU A N 1
ATOM 847 C CA . LEU A 1 125 ? -1.299 14.120 1.134 1.00 47.81 125 LEU A CA 1
ATOM 848 C C . LEU A 1 125 ? -2.731 14.179 1.644 1.00 55.63 125 LEU A C 1
ATOM 849 O O . LEU A 1 125 ? -3.454 15.132 1.368 1.00 54.98 125 LEU A O 1
ATOM 854 N N . SER A 1 126 ? -3.135 13.155 2.388 1.00 52.47 126 SER A N 1
ATOM 855 C CA . SER A 1 126 ? -4.473 13.109 2.968 1.00 56.60 126 SER A CA 1
ATOM 856 C C . SER A 1 126 ? -4.437 13.552 4.424 1.00 66.53 126 SER A C 1
ATOM 857 O O . SER A 1 126 ? -3.390 13.490 5.073 1.00 52.82 126 SER A O 1
ATOM 860 N N . LYS A 1 127 ? -5.581 13.992 4.939 1.00 57.44 127 LYS A N 1
ATOM 861 C CA . LYS A 1 127 ? -5.665 14.432 6.325 1.00 57.09 127 LYS A CA 1
ATOM 862 C C . LYS A 1 127 ? -5.165 13.338 7.258 1.00 47.23 127 LYS A C 1
ATOM 863 O O . LYS A 1 127 ? -4.531 13.621 8.271 1.00 65.91 127 LYS A O 1
ATOM 869 N N . GLU A 1 128 ? -5.443 12.087 6.906 1.00 54.46 128 GLU A N 1
ATOM 870 C CA . GLU A 1 128 ? -4.970 10.948 7.690 1.00 56.74 128 GLU A CA 1
ATOM 871 C C . GLU A 1 128 ? -3.448 10.834 7.644 1.00 50.11 128 GLU A C 1
ATOM 872 O O . GLU A 1 128 ? -2.811 10.491 8.640 1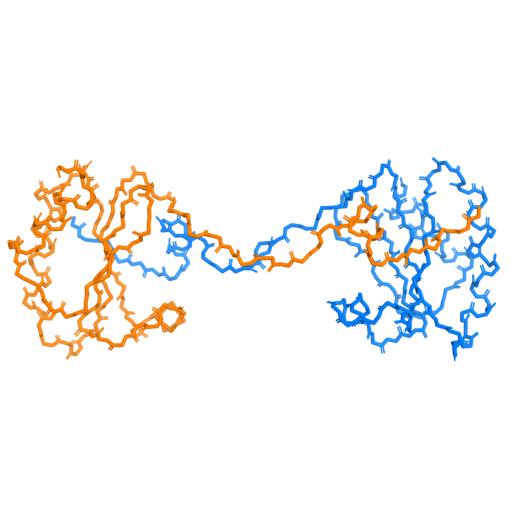.00 64.37 128 GLU A O 1
ATOM 878 N N . GLN A 1 129 ? -2.873 11.121 6.480 1.00 79.12 129 GLN A N 1
ATOM 879 C CA . GLN A 1 129 ? -1.426 11.077 6.295 1.00 60.36 129 GLN A CA 1
ATOM 880 C C . GLN A 1 129 ? -0.732 12.244 6.992 1.00 59.60 129 GLN A C 1
ATOM 881 O O . GLN A 1 129 ? 0.284 12.066 7.664 1.00 46.90 129 GLN A O 1
ATOM 887 N N . LEU A 1 130 ? -1.286 13.440 6.827 1.00 48.68 130 LEU A N 1
ATOM 888 C CA . LEU A 1 130 ? -0.730 14.623 7.472 1.00 51.87 130 LEU A CA 1
ATOM 889 C C . LEU A 1 130 ? -0.702 14.467 8.996 1.00 73.01 130 LEU A C 1
ATOM 890 O O . LEU A 1 130 ? 0.280 14.842 9.640 1.00 58.50 130 LEU A O 1
ATOM 895 N N . LYS A 1 131 ? -1.764 13.900 9.570 1.00 58.59 131 LYS A N 1
ATOM 896 C CA . LYS A 1 131 ? -1.796 13.654 11.012 1.00 49.65 131 LYS A CA 1
ATOM 897 C C . LYS A 1 131 ? -0.706 12.665 11.403 1.00 55.97 131 LYS A C 1
ATOM 898 O O . LYS A 1 131 ? -0.084 12.794 12.459 1.00 60.83 131 LYS A O 1
ATOM 904 N N . GLY A 1 132 ? -0.479 11.677 10.543 1.00 46.76 132 GLY A N 1
ATOM 905 C CA . GLY A 1 132 ? 0.624 10.754 10.718 1.00 54.14 132 GLY A CA 1
ATOM 906 C C . GLY A 1 132 ? 1.940 11.467 10.975 1.00 61.96 132 GLY A C 1
ATOM 907 O O . GLY A 1 132 ? 2.552 11.284 12.024 1.00 60.59 132 GLY A O 1
ATOM 908 N N . TYR A 1 133 ? 2.375 12.287 10.020 1.00 65.07 133 TYR A N 1
ATOM 909 C CA . TYR A 1 133 ? 3.647 12.999 10.144 1.00 54.38 133 TYR A CA 1
ATOM 910 C C . TYR A 1 133 ? 3.658 13.920 11.359 1.00 63.97 133 TYR A C 1
ATOM 911 O O . TYR A 1 133 ? 4.670 14.051 12.051 1.00 56.56 133 TYR A O 1
ATOM 920 N N . ILE A 1 134 ? 2.524 14.561 11.611 1.00 54.55 134 ILE A N 1
ATOM 921 C CA . ILE A 1 134 ? 2.409 15.514 12.707 1.00 58.80 134 ILE A CA 1
ATOM 922 C C . ILE A 1 134 ? 2.625 14.864 14.073 1.00 62.01 134 ILE A C 1
ATOM 923 O O . ILE A 1 134 ? 3.433 15.338 14.871 1.00 62.64 134 ILE A O 1
ATOM 928 N N . ASP A 1 135 ? 1.914 13.771 14.330 1.00 61.28 135 ASP A N 1
ATOM 929 C CA . ASP A 1 135 ? 1.988 13.090 15.622 1.00 71.09 135 ASP A CA 1
ATOM 930 C C . ASP A 1 135 ? 3.311 12.357 15.818 1.00 70.38 135 ASP A C 1
ATOM 931 O O . ASP A 1 135 ? 3.760 12.160 16.945 1.00 83.93 135 ASP A O 1
ATOM 936 N N . LYS A 1 136 ? 3.934 11.967 14.712 1.00 84.31 136 LYS A N 1
ATOM 937 C CA . LYS A 1 136 ? 5.108 11.103 14.743 1.00 62.05 136 LYS A CA 1
ATOM 938 C C . LYS A 1 136 ? 6.413 11.868 14.523 1.00 63.60 136 LYS A C 1
ATOM 939 O O . LYS A 1 136 ? 7.403 11.634 15.216 1.00 73.30 136 LYS A O 1
ATOM 945 N N . VAL A 1 137 ? 6.408 12.781 13.556 1.00 81.58 137 VAL A N 1
ATOM 946 C CA . VAL A 1 137 ? 7.608 13.530 13.186 1.00 71.02 137 VAL A CA 1
ATOM 947 C C . VAL A 1 137 ? 7.708 14.856 13.937 1.00 67.18 137 VAL A C 1
ATOM 948 O O . VAL A 1 137 ? 8.798 15.270 14.360 1.00 45.22 137 VAL A O 1
ATOM 952 N N . LEU A 1 138 ? 6.573 15.530 14.090 1.00 52.06 138 LEU A N 1
ATOM 953 C CA . LEU A 1 138 ? 6.566 16.834 14.740 1.00 38.09 138 LEU A CA 1
ATOM 954 C C . LEU A 1 138 ? 6.435 16.686 16.261 1.00 57.84 138 LEU A C 1
ATOM 955 O O . LEU A 1 138 ? 7.194 17.295 17.010 1.00 48.01 138 LEU A O 1
ATOM 960 N N . LEU A 1 139 ? 5.497 15.855 16.711 1.00 57.31 139 LEU A N 1
ATOM 961 C CA . LEU A 1 139 ? 5.228 15.709 18.143 1.00 48.75 139 LEU A CA 1
ATOM 962 C 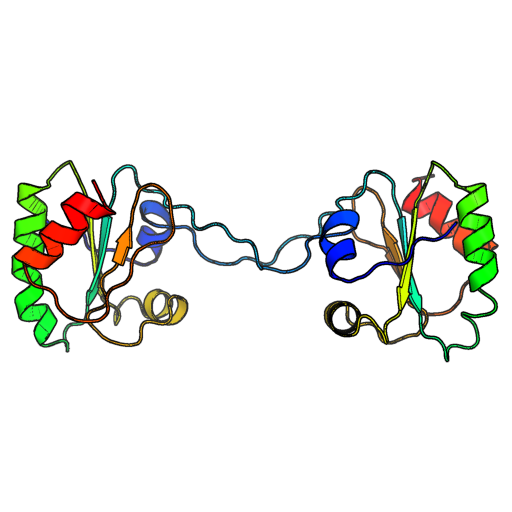C . LEU A 1 139 ? 5.770 14.409 18.745 1.00 80.76 139 LEU A C 1
ATOM 963 O O . LEU A 1 139 ? 6.037 14.328 19.946 1.00 72.96 139 LEU A O 1
ATOM 968 N N . GLY B 1 23 ? -5.564 30.056 11.797 1.00 57.62 23 GLY B N 1
ATOM 969 C CA . GLY B 1 23 ? -5.538 29.328 10.540 1.00 52.36 23 GLY B CA 1
ATOM 970 C C . GLY B 1 23 ? -4.114 29.067 10.084 1.00 80.31 23 GLY B C 1
ATOM 971 O O . GLY B 1 23 ? -3.194 29.081 10.903 1.00 47.66 23 GLY B O 1
ATOM 972 N N . THR B 1 24 ? -3.927 28.816 8.788 1.00 55.61 24 THR B N 1
ATOM 973 C CA . THR B 1 24 ? -2.585 28.665 8.230 1.00 42.18 24 THR B CA 1
ATOM 974 C C . THR B 1 24 ? -1.926 30.035 8.103 1.00 39.74 24 THR B C 1
ATOM 975 O O . THR B 1 24 ? -2.607 31.051 8.009 1.00 40.47 24 THR B O 1
ATOM 979 N N . ILE B 1 25 ? -0.597 30.062 8.090 1.00 34.63 25 ILE B N 1
ATOM 980 C CA . ILE B 1 25 ? 0.143 31.327 8.109 1.00 34.38 25 ILE B CA 1
ATOM 981 C C . ILE B 1 25 ? 0.952 31.504 6.829 1.00 40.24 25 ILE B C 1
ATOM 982 O O . ILE B 1 25 ? 1.833 30.700 6.535 1.00 32.67 25 ILE B O 1
ATOM 987 N N . HIS B 1 26 ? 0.662 32.554 6.074 1.00 34.23 26 HIS B N 1
ATOM 988 C CA . HIS B 1 26 ? 1.391 32.802 4.836 1.00 46.94 26 HIS B CA 1
ATOM 989 C C . HIS B 1 26 ? 2.750 33.437 5.130 1.00 57.47 26 HIS B C 1
ATOM 990 O O . HIS B 1 26 ? 2.896 34.209 6.068 1.00 32.05 26 HIS B O 1
ATOM 997 N N . LEU B 1 27 ? 3.749 33.089 4.330 1.00 29.14 27 LEU B N 1
ATOM 998 C CA . LEU B 1 27 ? 5.126 33.399 4.668 1.00 24.24 27 LEU B CA 1
ATOM 999 C C . LEU B 1 27 ? 5.824 34.005 3.458 1.00 31.60 27 LEU B C 1
ATOM 1000 O O . LEU B 1 27 ? 5.851 33.403 2.388 1.00 33.90 27 LEU B O 1
ATOM 1005 N N . THR B 1 28 ? 6.353 35.211 3.615 1.00 28.75 28 THR B N 1
ATOM 1006 C CA . THR B 1 28 ? 7.248 35.772 2.614 1.00 27.32 28 THR B CA 1
ATOM 1007 C C . THR B 1 28 ? 8.648 35.238 2.902 1.00 31.43 28 THR B C 1
ATOM 1008 O O . THR B 1 28 ? 8.893 34.664 3.959 1.00 24.09 28 THR B O 1
ATOM 1012 N N . ARG B 1 29 ? 9.578 35.436 1.982 1.00 30.50 29 ARG B N 1
ATOM 1013 C CA . ARG B 1 29 ? 10.931 34.967 2.236 1.00 33.80 29 ARG B CA 1
ATOM 1014 C C . ARG B 1 29 ? 11.529 35.734 3.412 1.00 29.32 29 ARG B C 1
ATOM 1015 O O . ARG B 1 29 ? 12.197 35.156 4.266 1.00 28.26 29 ARG B O 1
ATOM 1023 N N . ALA B 1 30 ? 11.277 37.037 3.457 1.00 32.49 30 ALA B N 1
ATOM 1024 C CA . ALA B 1 30 ? 11.752 37.847 4.568 1.00 24.73 30 ALA B CA 1
ATOM 1025 C C . ALA B 1 30 ? 11.309 37.250 5.901 1.00 26.60 30 ALA B C 1
ATOM 1026 O O . ALA B 1 30 ? 12.105 37.135 6.818 1.00 31.14 30 ALA B O 1
ATOM 1028 N N . GLU B 1 31 ? 10.048 36.840 5.993 1.00 29.42 31 GLU B N 1
ATOM 1029 C CA . GLU B 1 31 ? 9.532 36.199 7.208 1.00 28.07 31 GLU B CA 1
ATOM 1030 C C . GLU B 1 31 ? 10.095 34.781 7.417 1.00 42.59 31 GLU B C 1
ATOM 1031 O O . GLU B 1 31 ? 10.332 34.349 8.542 1.00 26.45 31 GLU B O 1
ATOM 1037 N N . PHE B 1 32 ? 10.305 34.058 6.323 1.00 34.22 32 PHE B N 1
ATOM 1038 C CA . PHE B 1 32 ? 10.923 32.736 6.385 1.00 25.53 32 PHE B CA 1
ATOM 1039 C C . PHE B 1 32 ? 12.273 32.793 7.124 1.00 22.14 32 PHE B C 1
ATOM 1040 O O . PHE B 1 32 ? 12.591 31.912 7.939 1.00 24.69 32 PHE B O 1
ATOM 1048 N N . LEU B 1 33 ? 13.062 33.835 6.846 1.00 23.23 33 LEU B N 1
ATOM 1049 C CA . LEU B 1 33 ? 14.391 33.987 7.456 1.00 29.82 33 LEU B CA 1
ATOM 1050 C C . LEU B 1 33 ? 14.320 34.154 8.981 1.00 34.46 33 LEU B C 1
ATOM 1051 O O . LEU B 1 33 ? 15.288 33.869 9.686 1.00 31.90 33 LEU B O 1
ATOM 1056 N N . LYS B 1 34 ? 13.174 34.612 9.479 1.00 29.68 34 LYS B N 1
ATOM 1057 C CA . LYS B 1 34 ? 12.986 34.840 10.912 1.00 32.49 34 LYS B CA 1
ATOM 1058 C C . LYS B 1 34 ? 12.260 33.691 11.630 1.00 30.40 34 LYS B C 1
ATOM 1059 O O . LYS B 1 34 ? 12.551 33.392 12.788 1.00 34.00 34 LYS B O 1
ATOM 1065 N N . LYS B 1 35 ? 11.314 33.054 10.948 1.00 34.84 35 LYS B N 1
ATOM 1066 C CA . LYS B 1 35 ? 10.450 32.060 11.594 1.00 25.59 35 LYS B CA 1
ATOM 1067 C C . LYS B 1 35 ? 10.870 30.626 11.298 1.00 36.38 35 LYS B C 1
ATOM 1068 O O . LYS B 1 35 ? 10.564 29.705 12.060 1.00 30.62 35 LYS B O 1
ATOM 1074 N N . ILE B 1 36 ? 11.580 30.431 10.194 1.00 27.88 36 ILE B N 1
ATOM 1075 C CA . ILE B 1 36 ? 11.979 29.085 9.820 1.00 27.47 36 ILE B CA 1
ATOM 1076 C C . ILE B 1 36 ? 13.491 28.908 9.920 1.00 28.51 36 ILE B C 1
ATOM 1077 O O . ILE B 1 36 ? 13.971 28.178 10.776 1.00 28.60 36 ILE B O 1
ATOM 1082 N N . ALA B 1 37 ? 14.243 29.568 9.049 1.00 30.88 37 ALA B N 1
ATOM 1083 C CA . ALA B 1 37 ? 15.693 29.409 9.075 1.00 24.87 37 ALA B CA 1
ATOM 1084 C C . ALA B 1 37 ? 16.394 30.514 8.305 1.00 31.91 37 ALA B C 1
ATOM 1085 O O . ALA B 1 37 ? 15.956 30.912 7.222 1.00 27.54 37 ALA B O 1
ATOM 1087 N N . ASP B 1 38 ? 17.474 31.026 8.881 1.00 24.13 38 ASP B N 1
ATOM 1088 C CA . ASP B 1 38 ? 18.277 32.055 8.232 1.00 26.16 38 ASP B CA 1
ATOM 1089 C C . ASP B 1 38 ? 19.274 31.252 7.414 1.00 31.68 38 ASP B C 1
ATOM 1090 O O . ASP B 1 38 ? 20.395 30.987 7.854 1.00 27.21 38 ASP B O 1
ATOM 1095 N N . TYR B 1 39 ? 18.849 30.857 6.221 1.00 28.67 39 TYR B N 1
ATOM 1096 C CA . TYR B 1 39 ? 19.387 29.653 5.587 1.00 22.44 39 TYR B CA 1
ATOM 1097 C C . TYR B 1 39 ? 20.559 29.839 4.622 1.00 27.93 39 TYR B C 1
ATOM 1098 O O . TYR B 1 39 ? 21.209 28.869 4.269 1.00 28.37 39 TYR B O 1
ATOM 1107 N N . GLU B 1 40 ? 20.815 31.060 4.168 1.00 23.60 40 GLU B N 1
ATOM 1108 C CA . GLU B 1 40 ? 21.782 31.249 3.083 1.00 22.11 40 GLU B CA 1
ATOM 1109 C C . GLU B 1 40 ? 23.174 30.776 3.534 1.00 25.33 40 GLU B C 1
ATOM 1110 O O . GLU B 1 40 ? 23.571 30.997 4.668 1.00 23.37 40 GLU B O 1
ATOM 1116 N N . ASN B 1 41 ? 23.892 30.093 2.648 1.00 30.13 41 ASN B N 1
ATOM 1117 C CA . ASN B 1 41 ? 25.219 29.555 2.964 1.00 24.94 41 ASN B CA 1
ATOM 1118 C C . ASN B 1 41 ? 26.287 30.623 2.720 1.00 28.25 41 ASN B C 1
ATOM 1119 O O . ASN B 1 41 ? 27.014 30.574 1.725 1.00 26.93 41 ASN B O 1
ATOM 1124 N N . HIS B 1 42 ? 26.377 31.602 3.617 1.00 24.48 42 HIS B N 1
ATOM 1125 C CA . HIS B 1 42 ? 27.315 32.711 3.422 1.00 23.57 42 HIS B CA 1
ATOM 1126 C C . HIS B 1 42 ? 28.777 32.248 3.439 1.00 25.23 42 HIS B C 1
ATOM 1127 O O . HIS B 1 42 ? 29.142 31.367 4.208 1.00 28.89 42 HIS B O 1
ATOM 1134 N N . SER B 1 43 ? 29.595 32.850 2.580 1.00 28.53 43 SER B N 1
ATOM 1135 C CA . SER B 1 43 ? 30.985 32.441 2.421 1.00 30.83 43 SER B CA 1
ATOM 1136 C C . SER B 1 43 ? 31.691 32.489 3.759 1.00 39.22 43 SER B C 1
ATOM 1137 O O . SER B 1 43 ? 31.569 33.462 4.504 1.00 39.72 43 SER B O 1
ATOM 1140 N N . LYS B 1 44 ? 32.418 31.423 4.066 1.00 33.25 44 LYS B N 1
ATOM 1141 C CA . LYS B 1 44 ? 33.095 31.304 5.347 1.00 38.05 44 LYS B CA 1
ATOM 1142 C C . LYS B 1 44 ? 34.331 32.197 5.419 1.00 31.67 44 LYS B C 1
ATOM 1143 O O . LYS B 1 44 ? 35.123 32.264 4.481 1.00 46.24 44 LYS B O 1
ATOM 1149 N N . GLU B 1 45 ? 34.494 32.877 6.544 1.00 33.69 45 GLU B N 1
ATOM 1150 C CA . GLU B 1 45 ? 35.655 33.728 6.756 1.00 51.64 45 GLU B CA 1
ATOM 1151 C C . GLU B 1 45 ? 36.855 32.876 7.178 1.00 29.54 45 GLU B C 1
ATOM 1152 O O . GLU B 1 45 ? 36.695 31.880 7.888 1.00 32.79 45 GLU B O 1
ATOM 1158 N N . TRP B 1 46 ? 38.052 33.258 6.748 1.00 31.95 46 TRP B N 1
ATOM 1159 C CA . TRP B 1 46 ? 39.240 32.505 7.138 1.00 32.03 46 TRP B CA 1
ATOM 1160 C C . TRP B 1 46 ? 39.333 32.386 8.649 1.00 33.16 46 TRP B C 1
ATOM 1161 O O . TRP B 1 46 ? 39.199 33.376 9.365 1.00 42.49 46 TRP B O 1
ATOM 1172 N N . LYS B 1 47 ? 39.572 31.167 9.124 1.00 29.19 47 LYS B N 1
ATOM 1173 C CA . LYS B 1 47 ? 39.716 30.908 10.546 1.00 37.10 47 LYS B CA 1
ATOM 1174 C C . LYS B 1 47 ? 40.709 29.780 10.796 1.00 41.43 47 LYS B C 1
ATOM 1175 O O . LYS B 1 47 ? 40.386 28.615 10.583 1.00 30.40 47 LYS B O 1
ATOM 1181 N N . TYR B 1 48 ? 41.907 30.127 11.263 1.00 34.70 48 TYR B N 1
ATOM 1182 C CA . TYR B 1 48 ? 42.960 29.134 11.508 1.00 28.05 48 TYR B CA 1
ATOM 1183 C C . TYR B 1 48 ? 42.637 28.286 12.727 1.00 33.28 48 TYR B C 1
ATOM 1184 O O . TYR B 1 48 ? 42.223 28.811 13.756 1.00 33.14 48 TYR B O 1
ATOM 1193 N N . LEU B 1 49 ? 42.837 26.975 12.622 1.00 29.53 49 LEU B N 1
ATOM 1194 C CA . LEU B 1 49 ? 42.504 26.073 13.723 1.00 28.18 49 LEU B CA 1
ATOM 1195 C C . LEU B 1 49 ? 43.694 25.504 14.502 1.00 30.36 49 LEU B C 1
ATOM 1196 O O . LEU B 1 49 ? 43.500 24.738 15.434 1.00 36.88 49 LEU B O 1
ATOM 1201 N N . GLY B 1 50 ? 44.919 25.857 14.124 1.00 29.11 50 GLY B N 1
ATOM 1202 C CA . GLY B 1 50 ? 46.082 25.282 14.786 1.00 29.69 50 GLY B CA 1
ATOM 1203 C C . GLY B 1 50 ? 46.397 25.979 16.106 1.00 31.25 50 GLY B C 1
ATOM 1204 O O . GLY B 1 50 ? 45.909 27.076 16.355 1.00 33.70 50 GLY B O 1
ATOM 1205 N N . ASP B 1 51 ? 47.220 25.349 16.942 1.00 42.52 51 ASP B N 1
ATOM 1206 C CA . ASP B 1 51 ? 47.588 25.936 18.229 1.00 47.69 51 ASP B CA 1
ATOM 1207 C C . ASP B 1 51 ? 48.927 26.673 18.192 1.00 44.34 51 ASP B C 1
ATOM 1208 O O . ASP B 1 51 ? 49.301 27.338 19.154 1.00 39.18 51 ASP B O 1
ATOM 1213 N N . LYS B 1 52 ? 49.642 26.553 17.079 1.00 31.37 52 LYS B N 1
ATOM 1214 C CA . LYS B 1 52 ? 50.837 27.360 16.834 1.00 31.39 52 LYS B CA 1
ATOM 1215 C C . LYS B 1 52 ? 50.768 27.854 15.391 1.00 35.71 52 LYS B C 1
ATOM 1216 O O . LYS B 1 52 ? 50.178 27.184 14.555 1.00 32.85 52 LYS B O 1
ATOM 1222 N N . PRO B 1 53 ? 51.361 29.027 15.100 1.00 31.61 53 PRO B N 1
ATOM 1223 C CA . PRO B 1 53 ? 51.405 29.545 13.727 1.00 33.42 53 PRO B CA 1
ATOM 1224 C C . PRO B 1 53 ? 52.139 28.553 12.826 1.00 32.57 53 PRO B C 1
ATOM 1225 O O . PRO B 1 53 ? 52.834 27.673 13.340 1.00 32.72 53 PRO B O 1
ATOM 1229 N N . ALA B 1 54 ? 51.992 28.675 11.509 1.00 30.14 54 ALA B N 1
ATOM 1230 C CA . ALA B 1 54 ? 52.509 27.628 10.640 1.00 29.73 54 ALA B CA 1
ATOM 1231 C C . ALA B 1 54 ? 52.986 28.117 9.281 1.00 26.06 54 ALA B C 1
ATOM 1232 O O . ALA B 1 54 ? 52.616 29.192 8.813 1.00 32.04 54 ALA B O 1
ATOM 1234 N N . ILE B 1 55 ? 53.837 27.311 8.667 1.00 30.91 55 ILE B N 1
ATOM 1235 C CA . ILE B 1 55 ? 54.141 27.447 7.259 1.00 30.93 55 ILE B CA 1
ATOM 1236 C C . ILE B 1 55 ? 53.380 26.332 6.551 1.00 32.10 55 ILE B C 1
ATOM 1237 O O . ILE B 1 55 ? 53.264 25.227 7.077 1.00 23.65 55 ILE B O 1
ATOM 1242 N N . VAL B 1 56 ? 52.829 26.627 5.377 1.00 28.28 56 VAL B N 1
ATOM 1243 C CA . VAL B 1 56 ? 52.285 25.566 4.542 1.00 20.90 56 VAL B CA 1
ATOM 1244 C C . VAL B 1 56 ? 52.931 25.665 3.153 1.00 22.09 56 VAL B C 1
ATOM 1245 O O . VAL B 1 56 ? 52.760 26.646 2.440 1.00 23.20 56 VAL B O 1
ATOM 1249 N N . ASP B 1 57 ? 53.682 24.633 2.807 1.00 25.04 57 ASP B N 1
ATOM 1250 C CA . ASP B 1 57 ? 54.503 24.627 1.607 1.00 28.35 57 ASP B CA 1
ATOM 1251 C C . ASP B 1 57 ? 53.850 23.732 0.558 1.00 24.65 57 ASP B C 1
ATOM 1252 O O . ASP B 1 57 ? 53.789 22.512 0.723 1.00 28.23 57 ASP B O 1
ATOM 1257 N N . PHE B 1 58 ? 53.331 24.351 -0.499 1.00 22.31 58 PHE B N 1
ATOM 1258 C CA . PHE B 1 58 ? 52.730 23.609 -1.605 1.00 25.65 58 PHE B CA 1
ATOM 1259 C C . PHE B 1 58 ? 53.840 23.334 -2.629 1.00 21.09 58 PHE B C 1
ATOM 1260 O O . PHE B 1 58 ? 54.389 24.260 -3.216 1.00 29.28 58 PHE B O 1
ATOM 1268 N N . TYR B 1 59 ? 54.193 22.068 -2.797 1.00 30.64 59 TYR B N 1
ATOM 1269 C CA . TYR B 1 59 ? 55.329 21.703 -3.641 1.00 33.42 59 TYR B CA 1
ATOM 1270 C C . TYR B 1 59 ? 54.959 20.581 -4.609 1.00 33.27 59 TYR B C 1
ATOM 1271 O O . TYR B 1 59 ? 53.884 19.987 -4.503 1.00 27.93 59 TYR B O 1
ATOM 1280 N N . ALA B 1 60 ? 55.859 20.289 -5.546 1.00 28.96 60 ALA B N 1
ATOM 1281 C CA . ALA B 1 60 ? 55.724 19.106 -6.397 1.00 26.96 60 ALA B CA 1
ATOM 1282 C C . ALA B 1 60 ? 57.079 18.407 -6.524 1.00 28.46 60 ALA B C 1
ATOM 1283 O O . ALA B 1 60 ? 58.122 19.043 -6.401 1.00 28.33 60 ALA B O 1
ATOM 1285 N N . ASP B 1 61 ? 57.054 17.104 -6.786 1.00 41.96 61 ASP B N 1
ATOM 1286 C CA . ASP B 1 61 ? 58.273 16.314 -6.971 1.00 41.83 61 ASP B CA 1
ATOM 1287 C C . ASP B 1 61 ? 59.173 16.803 -8.114 1.00 38.90 61 ASP B C 1
ATOM 1288 O O . ASP B 1 61 ? 60.378 16.593 -8.086 1.00 40.93 61 ASP B O 1
ATOM 1293 N N . TRP B 1 62 ? 58.592 17.453 -9.115 1.00 39.55 62 TRP B N 1
ATOM 1294 C CA . TRP B 1 62 ? 59.367 17.874 -10.283 1.00 56.02 62 TRP B CA 1
ATOM 1295 C C . TRP B 1 62 ? 59.879 19.305 -10.163 1.00 58.14 62 TRP B C 1
ATOM 1296 O O . TRP B 1 62 ? 60.419 19.865 -11.122 1.00 44.20 62 TRP B O 1
ATOM 1307 N N . CYS B 1 63 ? 59.708 19.901 -8.989 1.00 29.23 63 CYS B N 1
ATOM 1308 C CA . CYS B 1 63 ? 60.128 21.283 -8.795 1.00 36.94 63 CYS B CA 1
ATOM 1309 C C . CYS B 1 63 ? 61.597 21.282 -8.433 1.00 44.37 63 CYS B C 1
ATOM 1310 O O . CYS B 1 63 ? 62.006 20.617 -7.476 1.00 40.33 63 CYS B O 1
ATOM 1313 N N . GLY B 1 64 ? 62.390 22.010 -9.216 1.00 46.14 64 GLY B N 1
ATOM 1314 C CA . GLY B 1 64 ? 63.823 22.082 -8.989 1.00 55.89 64 GLY B CA 1
ATOM 1315 C C . GLY B 1 64 ? 64.188 22.693 -7.646 1.00 56.88 64 GLY B C 1
ATOM 1316 O O . GLY B 1 64 ? 64.732 22.012 -6.769 1.00 56.51 64 GLY B O 1
ATOM 1317 N N . PRO B 1 65 ? 63.894 23.989 -7.477 1.00 50.19 65 PRO B N 1
ATOM 1318 C CA . PRO B 1 65 ? 64.181 24.724 -6.240 1.00 71.39 65 PRO B CA 1
ATOM 1319 C C . PRO B 1 65 ? 63.748 23.984 -4.974 1.00 65.79 65 PRO B C 1
ATOM 1320 O O . PRO B 1 65 ? 64.481 23.991 -3.984 1.00 47.64 65 PRO B O 1
ATOM 1324 N N . CYS B 1 66 ? 62.581 23.350 -5.015 1.00 41.48 66 CYS B N 1
ATOM 1325 C CA A CYS B 1 66 ? 62.038 22.666 -3.846 0.80 48.69 66 CYS B CA 1
ATOM 1326 C CA B CYS B 1 66 ? 62.033 22.661 -3.849 0.20 48.83 66 CYS B CA 1
ATOM 1327 C C . CYS B 1 66 ? 63.010 21.656 -3.252 1.00 68.09 66 CYS B C 1
ATOM 1328 O O . CYS B 1 66 ? 63.040 21.453 -2.040 1.00 62.53 66 CYS B O 1
ATOM 1333 N N . LYS B 1 67 ? 63.806 21.021 -4.099 1.00 52.85 67 LYS B N 1
ATOM 1334 C CA . LYS B 1 67 ? 64.717 20.009 -3.596 1.00 73.27 67 LYS B CA 1
ATOM 1335 C C . LYS B 1 67 ? 65.830 20.639 -2.760 1.00 81.82 67 LYS B C 1
ATOM 1336 O O . LYS B 1 67 ? 66.293 20.038 -1.791 1.00 50.27 67 LYS B O 1
ATOM 1342 N N . MET B 1 68 ? 66.224 21.860 -3.117 1.00 56.11 68 MET B N 1
ATOM 1343 C CA . MET B 1 68 ? 67.186 22.621 -2.325 1.00 58.31 68 MET B CA 1
ATOM 1344 C C . MET B 1 68 ? 66.524 23.188 -1.068 1.00 66.08 68 MET B C 1
ATOM 1345 O O . MET B 1 68 ? 67.111 23.181 0.015 1.00 74.40 68 MET B O 1
ATOM 1350 N N . VAL B 1 69 ? 65.298 23.679 -1.226 1.00 50.94 69 VAL B N 1
ATOM 1351 C CA . VAL B 1 69 ? 64.527 24.235 -0.115 1.00 63.02 69 VAL B CA 1
ATOM 1352 C C . VAL B 1 69 ? 64.175 23.173 0.925 1.00 57.30 69 VAL B C 1
ATOM 1353 O O . VAL B 1 69 ? 64.149 23.448 2.130 1.00 45.09 69 VAL B O 1
ATOM 1357 N N . ALA B 1 70 ? 63.916 21.956 0.459 1.00 45.13 70 ALA B N 1
ATOM 1358 C CA . ALA B 1 70 ? 63.437 20.895 1.337 1.00 54.62 70 ALA B CA 1
ATOM 1359 C C . ALA B 1 70 ? 64.230 20.784 2.643 1.00 57.67 70 ALA B C 1
ATOM 1360 O O . ALA B 1 70 ? 63.649 20.863 3.726 1.00 41.77 70 ALA B O 1
ATOM 1362 N N . PRO B 1 71 ? 65.559 20.604 2.549 1.00 48.04 71 PRO B N 1
ATOM 1363 C CA . PRO B 1 71 ? 66.360 20.451 3.770 1.00 42.13 71 PRO B CA 1
ATOM 1364 C C . PRO B 1 71 ? 66.392 21.727 4.626 1.00 43.08 71 PRO B C 1
ATOM 1365 O O . PRO B 1 71 ? 66.550 21.646 5.842 1.00 41.95 71 PRO B O 1
ATOM 1369 N N . ILE B 1 72 ? 66.249 22.885 3.989 1.00 49.92 72 ILE B N 1
ATOM 1370 C CA . ILE B 1 72 ? 66.159 24.151 4.706 1.00 41.57 72 ILE B CA 1
ATOM 1371 C C . ILE B 1 72 ? 64.921 24.191 5.603 1.00 56.43 72 ILE B C 1
ATOM 1372 O O . ILE B 1 72 ? 64.972 24.690 6.728 1.00 47.67 72 ILE B O 1
ATOM 1377 N N . LEU B 1 73 ? 63.808 23.663 5.101 1.00 39.24 73 LEU B N 1
ATOM 1378 C CA . LEU B 1 73 ? 62.585 23.602 5.889 1.00 43.24 73 LEU B CA 1
ATOM 1379 C C . LEU B 1 73 ? 62.734 22.624 7.055 1.00 41.08 73 LEU B C 1
ATOM 1380 O O . LEU B 1 73 ? 62.239 22.883 8.149 1.00 36.71 73 LEU B O 1
ATOM 1385 N N . GLU B 1 74 ? 63.434 21.514 6.833 1.00 43.05 74 GLU B N 1
ATOM 1386 C CA . GLU B 1 74 ? 63.675 20.555 7.911 1.00 56.40 74 GLU B CA 1
ATOM 1387 C C . GLU B 1 74 ? 64.458 21.178 9.059 1.00 52.65 74 GLU B C 1
ATOM 1388 O O . GLU B 1 74 ? 64.109 20.989 10.224 1.00 49.09 74 GLU B O 1
ATOM 1394 N N . GLU B 1 75 ? 65.517 21.917 8.747 1.00 41.93 75 GLU B N 1
ATOM 1395 C CA . GLU B 1 75 ? 66.297 22.518 9.821 1.00 40.84 75 GLU B CA 1
ATOM 1396 C C . GLU B 1 75 ? 65.553 23.680 10.466 1.00 55.15 75 GLU B C 1
ATOM 1397 O O . GLU B 1 75 ? 65.679 23.904 11.663 1.00 44.53 75 GLU B O 1
ATOM 1403 N N . LEU B 1 76 ? 64.753 24.404 9.691 1.00 45.80 76 LEU B N 1
ATOM 1404 C CA . LEU B 1 76 ? 63.957 25.466 10.285 1.00 45.82 76 LEU B CA 1
ATOM 1405 C C . L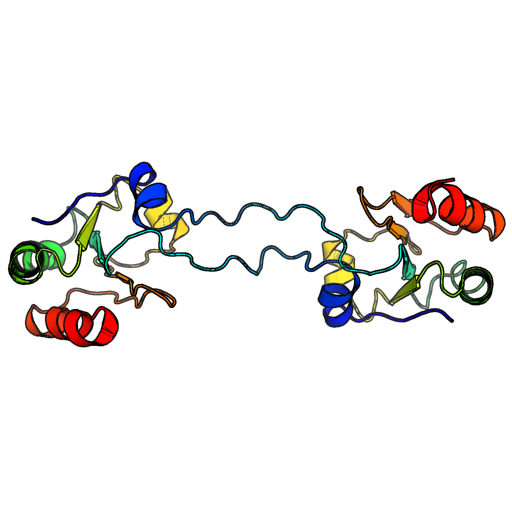EU B 1 76 ? 62.919 24.875 11.237 1.00 43.15 76 LEU B C 1
ATOM 1406 O O . LEU B 1 76 ? 62.617 25.461 12.277 1.00 40.27 76 LEU B O 1
ATOM 1411 N N . SER B 1 77 ? 62.393 23.701 10.897 1.00 35.24 77 SER B N 1
ATOM 1412 C CA . SER B 1 77 ? 61.385 23.053 11.744 1.00 41.49 77 SER B CA 1
ATOM 1413 C C . SER B 1 77 ? 61.960 22.597 13.086 1.00 51.63 77 SER B C 1
ATOM 1414 O O . SER B 1 77 ? 61.223 22.421 14.061 1.00 45.22 77 SER B O 1
ATOM 1417 N N . LYS B 1 78 ? 63.274 22.393 13.122 1.00 52.52 78 LYS B N 1
ATOM 1418 C CA . LYS B 1 78 ? 63.975 22.058 14.360 1.00 47.37 78 LYS B CA 1
ATOM 1419 C C . LYS B 1 78 ? 64.306 23.334 15.130 1.00 43.29 78 LYS B C 1
ATOM 1420 O O . LYS B 1 78 ? 63.970 23.463 16.303 1.00 47.86 78 LYS B O 1
ATOM 1426 N N . GLU B 1 79 ? 64.942 24.286 14.457 1.00 46.71 79 GLU B N 1
ATOM 1427 C CA . GLU B 1 79 ? 65.283 25.565 15.079 1.00 44.92 79 GLU B CA 1
ATOM 1428 C C . GLU B 1 79 ? 64.083 26.242 15.749 1.00 64.18 79 GLU B C 1
ATOM 1429 O O . GLU B 1 79 ? 64.209 26.794 16.840 1.00 41.28 79 GLU B O 1
ATOM 1435 N N . TYR B 1 80 ? 62.919 26.193 15.105 1.00 47.17 80 TYR B N 1
ATOM 1436 C CA . TYR B 1 80 ? 61.720 26.802 15.675 1.00 37.79 80 TYR B CA 1
ATOM 1437 C C . TYR B 1 80 ? 60.765 25.761 16.270 1.00 33.67 80 TYR B C 1
ATOM 1438 O O . TYR B 1 80 ? 59.564 26.012 16.404 1.00 42.04 80 TYR B O 1
ATOM 1447 N N . ALA B 1 81 ? 61.289 24.589 16.618 1.00 32.25 81 ALA B N 1
ATOM 1448 C CA . ALA B 1 81 ? 60.450 23.549 17.209 1.00 39.07 81 ALA B CA 1
ATOM 1449 C C . ALA B 1 81 ? 59.742 24.070 18.460 1.00 55.89 81 ALA B C 1
ATOM 1450 O O . ALA B 1 81 ? 60.348 24.738 19.297 1.00 48.13 81 ALA B O 1
ATOM 1452 N N . GLY B 1 82 ? 58.454 23.773 18.574 1.00 47.37 82 GLY B N 1
ATOM 1453 C CA . GLY B 1 82 ? 57.669 24.215 19.708 1.00 43.89 82 GLY B CA 1
ATOM 1454 C C . GLY B 1 82 ? 57.116 25.611 19.521 1.00 38.26 82 GLY B C 1
ATOM 1455 O O . GLY B 1 82 ? 56.240 26.045 20.268 1.00 34.74 82 GLY B O 1
ATOM 1456 N N . LYS B 1 83 ? 57.627 26.320 18.521 1.00 30.89 83 LYS B N 1
ATOM 1457 C CA . LYS B 1 83 ? 57.136 27.657 18.225 1.00 29.77 83 LYS B CA 1
ATOM 1458 C C . LYS B 1 83 ? 56.224 27.718 16.988 1.00 41.32 83 LYS B C 1
ATOM 1459 O O . LYS B 1 83 ? 55.304 28.529 16.940 1.00 33.76 83 LYS B O 1
ATOM 1465 N N . ILE B 1 84 ? 56.498 26.881 15.989 1.00 40.39 84 ILE B N 1
ATOM 1466 C CA . ILE B 1 84 ? 55.683 26.832 14.773 1.00 36.44 84 ILE B CA 1
ATOM 1467 C C . ILE B 1 84 ? 55.556 25.408 14.259 1.00 40.07 84 ILE B C 1
ATOM 1468 O O . ILE B 1 84 ? 56.277 24.515 14.696 1.00 32.35 84 ILE B O 1
ATOM 1473 N N . TYR B 1 85 ? 54.627 25.206 13.327 1.00 34.45 85 TYR B N 1
ATOM 1474 C CA . TYR B 1 85 ? 54.569 23.976 12.552 1.00 33.32 85 TYR B CA 1
ATOM 1475 C C . TYR B 1 85 ? 55.001 24.300 11.122 1.00 38.51 85 TYR B C 1
ATOM 1476 O O . TYR B 1 85 ? 54.788 25.406 10.642 1.00 32.15 85 TYR B O 1
ATOM 1485 N N . ILE B 1 86 ? 55.635 23.350 10.448 1.00 33.34 86 ILE B N 1
ATOM 1486 C CA . ILE B 1 86 ? 55.923 23.518 9.038 1.00 33.57 86 ILE B CA 1
ATOM 1487 C C . ILE B 1 86 ? 55.258 22.363 8.304 1.00 33.61 86 ILE B C 1
ATOM 1488 O O . ILE B 1 86 ? 55.668 21.212 8.432 1.00 33.84 86 ILE B O 1
ATOM 1493 N N . TYR B 1 87 ? 54.207 22.676 7.559 1.00 32.60 87 TYR B N 1
ATOM 1494 C CA . TYR B 1 87 ? 53.457 21.658 6.829 1.00 33.06 87 TYR B CA 1
ATOM 1495 C C . TYR B 1 87 ? 53.860 21.628 5.363 1.00 25.15 87 TYR B C 1
ATOM 1496 O O . TYR B 1 87 ? 54.266 22.641 4.804 1.00 28.28 87 TYR B O 1
ATOM 1505 N N . LYS B 1 88 ? 53.713 20.468 4.734 1.00 27.98 88 LYS B N 1
ATOM 1506 C CA . LYS B 1 88 ? 53.970 20.352 3.303 1.00 27.14 88 LYS B CA 1
ATOM 1507 C C . LYS B 1 88 ? 52.788 19.682 2.621 1.00 25.64 88 LYS B C 1
ATOM 1508 O O . LYS B 1 88 ? 52.234 18.702 3.130 1.00 28.77 88 LYS B O 1
ATOM 1514 N N . VAL B 1 89 ? 52.398 20.234 1.479 1.00 30.26 89 VAL B N 1
ATOM 1515 C CA . VAL B 1 89 ? 51.314 19.670 0.695 1.00 27.28 89 VAL B CA 1
ATOM 1516 C C . VAL B 1 89 ? 51.852 19.298 -0.687 1.00 24.55 89 VAL B C 1
ATOM 1517 O O . VAL B 1 89 ? 52.382 20.145 -1.415 1.00 25.78 89 VAL B O 1
ATOM 1521 N N . ASN B 1 90 ? 51.707 18.031 -1.042 1.00 23.26 90 ASN B N 1
ATOM 1522 C CA . ASN B 1 90 ? 52.115 17.568 -2.364 1.00 28.21 90 ASN B CA 1
ATOM 1523 C C . ASN B 1 90 ? 50.961 17.751 -3.343 1.00 21.87 90 ASN B C 1
ATOM 1524 O O . ASN B 1 90 ? 50.003 16.995 -3.308 1.00 27.87 90 ASN B O 1
ATOM 1529 N N . VAL B 1 91 ? 51.053 18.761 -4.206 1.00 23.26 91 VAL B N 1
ATOM 1530 C CA . VAL B 1 91 ? 49.905 19.150 -5.034 1.00 27.55 91 VAL B CA 1
ATOM 1531 C C . VAL B 1 91 ? 49.399 18.003 -5.915 1.00 32.27 91 VAL B C 1
ATOM 1532 O O . VAL B 1 91 ? 48.205 17.912 -6.217 1.00 30.09 91 VAL B O 1
ATOM 1536 N N . ASP B 1 92 ? 50.305 17.104 -6.285 1.00 26.55 92 ASP B N 1
ATOM 1537 C CA . ASP B 1 92 ? 49.947 15.958 -7.117 1.00 28.74 92 ASP B CA 1
ATOM 1538 C C . ASP B 1 92 ? 49.063 14.998 -6.349 1.00 28.51 92 ASP B C 1
ATOM 1539 O O . ASP B 1 92 ? 48.136 14.432 -6.907 1.00 28.27 92 ASP B O 1
ATOM 1544 N N . LYS B 1 93 ? 49.348 14.821 -5.060 1.00 24.53 93 LYS B N 1
ATOM 1545 C CA . LYS B 1 93 ? 48.567 13.899 -4.253 1.00 30.13 93 LYS B CA 1
ATOM 1546 C C . LYS B 1 93 ? 47.326 14.577 -3.672 1.00 24.97 93 LYS B C 1
ATOM 1547 O O . LYS B 1 93 ? 46.399 13.909 -3.228 1.00 28.53 93 LYS B O 1
ATOM 1553 N N . GLU B 1 94 ? 47.309 15.904 -3.690 1.00 28.37 94 GLU B N 1
ATOM 1554 C CA . GLU B 1 94 ? 46.191 16.645 -3.110 1.00 25.36 94 GLU B CA 1
ATOM 1555 C C . GLU B 1 94 ? 45.672 17.686 -4.101 1.00 23.58 94 GLU B C 1
ATOM 1556 O O . GLU B 1 94 ? 45.694 18.895 -3.820 1.00 30.49 94 GLU B O 1
ATOM 1562 N N . PRO B 1 95 ? 45.198 17.220 -5.268 1.00 25.23 95 PRO B N 1
ATOM 1563 C CA . PRO B 1 95 ? 44.812 18.145 -6.335 1.00 23.21 95 PRO B CA 1
ATOM 1564 C C . PRO B 1 95 ? 43.583 18.992 -5.969 1.00 28.12 95 PRO B C 1
ATOM 1565 O O . PRO B 1 95 ? 43.535 20.167 -6.350 1.00 21.02 95 PRO B O 1
ATOM 1569 N N . GLU B 1 96 ? 42.626 18.427 -5.238 1.00 25.12 96 GLU B N 1
ATOM 1570 C CA . GLU B 1 96 ? 41.457 19.217 -4.814 1.00 24.85 96 GLU B CA 1
ATOM 1571 C C . GLU B 1 96 ? 41.874 20.393 -3.947 1.00 26.70 96 GLU B C 1
ATOM 1572 O O . GLU B 1 96 ? 41.449 21.529 -4.171 1.00 22.84 96 GLU B O 1
ATOM 1578 N N . LEU B 1 97 ? 42.714 20.124 -2.954 1.00 25.74 97 LEU B N 1
ATOM 1579 C CA . LEU B 1 97 ? 43.216 21.180 -2.088 1.00 22.72 97 LEU B CA 1
ATOM 1580 C C . LEU B 1 97 ? 43.965 22.227 -2.894 1.00 29.70 97 LEU B C 1
ATOM 1581 O O . LEU B 1 97 ? 43.717 23.422 -2.744 1.00 26.22 97 LEU B O 1
ATOM 1586 N N . ALA B 1 98 ? 44.870 21.783 -3.763 1.00 27.18 98 ALA B N 1
ATOM 1587 C CA . ALA B 1 98 ? 45.676 22.725 -4.527 1.00 22.23 98 ALA B CA 1
ATOM 1588 C C . ALA B 1 98 ? 44.778 23.596 -5.415 1.00 25.51 98 ALA B C 1
ATOM 1589 O O . ALA B 1 98 ? 44.923 24.820 -5.458 1.00 25.59 98 ALA B O 1
ATOM 1591 N N . ARG B 1 99 ? 43.845 22.960 -6.112 1.00 24.32 99 ARG B N 1
ATOM 1592 C CA . ARG B 1 99 ? 42.942 23.686 -6.992 1.00 28.14 99 ARG B CA 1
ATOM 1593 C C . ARG B 1 99 ? 42.126 24.717 -6.204 1.00 31.01 99 ARG B C 1
ATOM 1594 O O . ARG B 1 99 ? 42.002 25.869 -6.612 1.00 27.54 99 ARG B O 1
ATOM 1602 N N . ASP B 1 100 ? 41.599 24.309 -5.055 1.00 25.85 100 ASP B N 1
ATOM 1603 C CA . ASP B 1 100 ? 40.718 25.187 -4.288 1.00 30.83 100 ASP B CA 1
ATOM 1604 C C . ASP B 1 100 ? 41.459 26.427 -3.824 1.00 41.51 100 ASP B C 1
ATOM 1605 O O . ASP B 1 100 ? 40.863 27.477 -3.615 1.00 34.76 100 ASP B O 1
ATOM 1610 N N . PHE B 1 101 ? 42.767 26.303 -3.652 1.00 26.69 101 PHE B N 1
ATOM 1611 C CA . PHE B 1 101 ? 43.560 27.439 -3.194 1.00 26.93 101 PHE B CA 1
ATOM 1612 C C . PHE B 1 101 ? 44.354 28.118 -4.303 1.00 33.55 101 PHE B C 1
ATOM 1613 O O . PHE B 1 101 ? 45.247 28.908 -4.041 1.00 36.02 101 PHE B O 1
ATOM 1621 N N . GLY B 1 102 ? 43.978 27.820 -5.542 1.00 24.56 102 GLY B N 1
ATOM 1622 C CA . GLY B 1 102 ? 44.515 28.499 -6.710 1.00 30.78 102 GLY B CA 1
ATOM 1623 C C . GLY B 1 102 ? 46.026 28.420 -6.860 1.00 28.79 102 GLY B C 1
ATOM 1624 O O . GLY B 1 102 ? 46.643 29.368 -7.338 1.00 28.46 102 GLY B O 1
ATOM 1625 N N . ILE B 1 103 ? 46.625 27.305 -6.447 1.00 27.45 103 ILE B N 1
ATOM 1626 C CA . ILE B 1 103 ? 48.073 27.153 -6.559 1.00 26.83 103 ILE B CA 1
ATOM 1627 C C . ILE B 1 103 ? 48.492 27.220 -8.036 1.00 30.98 103 ILE B C 1
ATOM 1628 O O . ILE B 1 103 ? 47.904 26.541 -8.884 1.00 28.99 103 ILE B O 1
ATOM 1633 N N . GLN B 1 104 ? 49.492 28.044 -8.338 1.00 30.60 104 GLN B N 1
ATOM 1634 C CA . GLN B 1 104 ? 50.062 28.113 -9.697 1.00 35.36 104 GLN B CA 1
ATOM 1635 C C . GLN B 1 104 ? 51.586 27.981 -9.708 1.00 34.07 104 GLN B C 1
ATOM 1636 O O . GLN B 1 104 ? 52.137 27.066 -10.318 1.00 31.89 104 GLN B O 1
ATOM 1642 N N . SER B 1 105 ? 52.263 28.915 -9.049 1.00 25.63 105 SER B N 1
ATOM 1643 C CA . SER B 1 105 ? 53.698 28.790 -8.813 1.00 33.21 105 SER B CA 1
ATOM 1644 C C . SER B 1 105 ? 54.005 27.608 -7.901 1.00 29.86 105 SER B C 1
ATOM 1645 O O . SER B 1 105 ? 53.288 27.346 -6.929 1.00 32.30 105 SER B O 1
ATOM 1648 N N . ILE B 1 106 ? 55.084 26.903 -8.218 1.00 22.84 106 ILE B N 1
ATOM 1649 C CA . ILE B 1 106 ? 55.574 25.812 -7.394 1.00 26.19 106 ILE B CA 1
ATOM 1650 C C . ILE B 1 106 ? 57.031 26.148 -7.058 1.00 34.11 106 ILE B C 1
ATOM 1651 O O . ILE B 1 106 ? 57.838 26.347 -7.963 1.00 35.94 106 ILE B O 1
ATOM 1656 N N . PRO B 1 107 ? 57.365 26.256 -5.762 1.00 32.19 107 PRO B N 1
ATOM 1657 C CA . PRO B 1 107 ? 56.483 26.111 -4.598 1.00 27.23 107 PRO B CA 1
ATOM 1658 C C . PRO B 1 107 ? 55.658 27.365 -4.347 1.00 29.94 107 PRO B C 1
ATOM 1659 O O . PRO B 1 107 ? 56.013 28.447 -4.815 1.00 32.66 107 PRO B O 1
ATOM 1663 N N . THR B 1 108 ? 54.547 27.205 -3.636 1.00 28.23 108 THR B N 1
ATOM 1664 C CA . THR B 1 108 ? 53.811 28.338 -3.103 1.00 33.22 108 THR B CA 1
ATOM 1665 C C . THR B 1 108 ? 53.885 28.149 -1.595 1.00 27.26 108 THR B C 1
ATOM 1666 O O . THR B 1 108 ? 53.607 27.065 -1.088 1.00 28.57 108 THR B O 1
ATOM 1670 N N . ILE B 1 109 ? 54.302 29.190 -0.888 1.00 26.70 109 ILE B N 1
ATOM 1671 C CA . ILE B 1 109 ? 54.496 29.068 0.549 1.00 29.83 109 ILE B CA 1
ATOM 1672 C C . ILE B 1 109 ? 53.562 30.012 1.291 1.00 28.65 109 ILE B C 1
ATOM 1673 O O . ILE B 1 109 ? 53.511 31.212 1.011 1.00 36.97 109 ILE B O 1
ATOM 1678 N N . TRP B 1 110 ? 52.796 29.443 2.213 1.00 25.85 110 TRP B N 1
ATOM 1679 C CA . TRP B 1 110 ? 51.877 30.211 3.024 1.00 27.71 110 TRP B CA 1
ATOM 1680 C C . TRP B 1 110 ? 52.501 30.432 4.387 1.00 30.05 110 TRP B C 1
ATOM 1681 O O . TRP B 1 110 ? 53.048 29.498 4.976 1.00 31.31 110 TRP B O 1
ATOM 1692 N N . PHE B 1 111 ? 52.376 31.654 4.892 1.00 30.15 111 PHE B N 1
ATOM 1693 C CA . PHE B 1 111 ? 52.751 31.964 6.268 1.00 28.45 111 PHE B CA 1
ATOM 1694 C C . PHE B 1 111 ? 51.474 32.279 7.050 1.00 26.07 111 PHE B C 1
ATOM 1695 O O . PHE B 1 111 ? 50.814 33.293 6.806 1.00 33.25 111 PHE B O 1
ATOM 1703 N N . VAL B 1 112 ? 51.104 31.367 7.940 1.00 23.60 112 VAL B N 1
ATOM 1704 C CA . VAL B 1 112 ? 49.810 31.417 8.607 1.00 25.51 112 VAL B CA 1
ATOM 1705 C C . VAL B 1 112 ? 49.975 31.797 10.080 1.00 25.47 112 VAL B C 1
ATOM 1706 O O . VAL B 1 112 ? 50.390 30.980 10.899 1.00 29.36 112 VAL B O 1
ATOM 1710 N N . PRO B 1 113 ? 49.639 33.040 10.417 1.00 33.53 113 PRO B N 1
ATOM 1711 C CA . PRO B 1 113 ? 49.706 33.500 11.807 1.00 40.55 113 PRO B CA 1
ATOM 1712 C C . PRO B 1 113 ? 48.474 33.035 12.580 1.00 40.50 113 PRO B C 1
ATOM 1713 O O . PRO B 1 113 ? 47.482 32.613 11.977 1.00 32.78 113 PRO B O 1
ATOM 1717 N N . MET B 1 114 ? 48.539 33.097 13.903 1.00 33.72 114 MET B N 1
ATOM 1718 C CA . MET B 1 114 ? 47.417 32.679 14.743 1.00 31.15 114 MET B CA 1
ATOM 1719 C C . MET B 1 114 ? 46.161 33.480 14.448 1.00 31.14 114 MET B C 1
ATOM 1720 O O . MET B 1 114 ? 45.054 32.963 14.567 1.00 46.27 114 MET B O 1
ATOM 1725 N N . LYS B 1 115 ? 46.334 34.740 14.063 1.00 33.31 115 LYS B N 1
ATOM 1726 C CA . LYS B 1 115 ? 45.201 35.584 13.679 1.00 41.78 115 LYS B CA 1
ATOM 1727 C C . LYS B 1 115 ? 45.592 36.532 12.549 1.00 34.42 115 LYS B C 1
ATOM 1728 O O . LYS B 1 115 ? 46.699 37.065 12.536 1.00 53.55 115 LYS B O 1
ATOM 1734 N N . GLY B 1 116 ? 44.671 36.744 11.612 1.00 38.27 116 GLY B N 1
ATOM 1735 C CA . GLY B 1 116 ? 44.965 37.489 10.401 1.00 45.87 116 GLY B CA 1
ATOM 1736 C C . GLY B 1 116 ? 44.999 36.580 9.181 1.00 49.96 116 GLY B C 1
ATOM 1737 O O . GLY B 1 116 ? 45.001 35.354 9.310 1.00 37.17 116 GLY B O 1
ATOM 1738 N N . GLU B 1 117 ? 45.016 37.176 7.993 1.00 51.45 117 GLU B N 1
ATOM 1739 C CA . GLU B 1 117 ? 45.057 36.396 6.758 1.00 60.71 117 GLU B CA 1
ATOM 1740 C C . GLU B 1 117 ? 46.446 35.822 6.509 1.00 51.31 117 GLU B C 1
ATOM 1741 O O . GLU B 1 117 ? 47.457 36.451 6.831 1.00 38.41 117 GLU B O 1
ATOM 1747 N N . PRO B 1 118 ? 46.502 34.615 5.937 1.00 40.29 118 PRO B N 1
ATOM 1748 C CA . PRO B 1 118 ? 47.798 34.063 5.544 1.00 32.01 118 PRO B CA 1
ATOM 1749 C C . PRO B 1 118 ? 48.516 35.006 4.585 1.00 31.78 118 PRO B C 1
ATOM 1750 O O . PRO B 1 118 ? 47.884 35.646 3.746 1.00 34.97 118 PRO B O 1
ATOM 1754 N N . GLN B 1 119 ? 49.830 35.087 4.720 1.00 37.95 119 GLN B N 1
ATOM 1755 C CA . GLN B 1 119 ? 50.658 35.793 3.758 1.00 36.23 119 GLN B CA 1
ATOM 1756 C C . GLN B 1 119 ? 51.221 34.765 2.772 1.00 35.98 119 GLN B C 1
ATOM 1757 O O . GLN B 1 119 ? 51.706 33.712 3.181 1.00 35.57 119 GLN B O 1
ATOM 1763 N N . VAL B 1 120 ? 51.152 35.067 1.479 1.00 34.32 120 VAL B N 1
ATOM 1764 C CA . VAL B 1 120 ? 51.524 34.089 0.457 1.00 30.58 120 VAL B CA 1
ATOM 1765 C C . VAL B 1 120 ? 52.743 34.516 -0.367 1.00 27.42 120 VAL B C 1
ATOM 1766 O O . VAL B 1 120 ? 52.778 35.618 -0.923 1.00 39.37 120 VAL B O 1
ATOM 1770 N N . ASN B 1 121 ? 53.743 33.645 -0.430 1.00 32.65 121 ASN B N 1
ATOM 1771 C CA . ASN B 1 121 ? 54.913 33.877 -1.274 1.00 32.64 121 ASN B CA 1
ATOM 1772 C C . ASN B 1 121 ? 54.983 32.851 -2.402 1.00 42.60 121 ASN B C 1
ATOM 1773 O O . ASN B 1 121 ? 54.968 31.639 -2.166 1.00 30.96 121 ASN B O 1
ATOM 1778 N N . MET B 1 122 ? 55.061 33.330 -3.634 1.00 30.10 122 MET B N 1
ATOM 1779 C CA . MET B 1 122 ? 55.207 32.400 -4.753 1.00 45.41 122 MET B CA 1
ATOM 1780 C C . MET B 1 122 ? 56.657 32.287 -5.195 1.00 36.79 122 MET B C 1
ATOM 1781 O O . MET B 1 122 ? 57.300 33.289 -5.492 1.00 42.42 122 MET B O 1
ATOM 1786 N N . GLY B 1 123 ? 57.170 31.061 -5.214 1.00 42.84 123 GLY B N 1
ATOM 1787 C CA . GLY B 1 123 ? 58.552 30.819 -5.592 1.00 37.76 123 GLY B CA 1
ATOM 1788 C C . GLY B 1 123 ? 59.447 30.444 -4.423 1.00 49.76 123 GLY B C 1
ATOM 1789 O O . GLY B 1 123 ? 59.026 30.456 -3.269 1.00 37.06 123 GLY B O 1
ATOM 1790 N N . ALA B 1 124 ? 60.696 30.115 -4.726 1.00 34.38 124 ALA B N 1
ATOM 1791 C CA . ALA B 1 124 ? 61.626 29.654 -3.710 1.00 34.78 124 ALA B CA 1
ATOM 1792 C C . ALA B 1 124 ? 62.156 30.820 -2.872 1.00 29.68 124 ALA B C 1
ATOM 1793 O O . ALA B 1 124 ? 62.160 31.975 -3.319 1.00 34.80 124 ALA B O 1
ATOM 1795 N N . LEU B 1 125 ? 62.587 30.497 -1.659 1.00 31.00 125 LEU B N 1
ATOM 1796 C CA . LEU B 1 125 ? 63.118 31.475 -0.708 1.00 44.90 125 LEU B CA 1
ATOM 1797 C C . LEU B 1 125 ? 64.374 30.934 -0.045 1.00 39.61 125 LEU B C 1
ATOM 1798 O O . LEU B 1 125 ? 64.506 29.720 0.139 1.00 35.75 125 LEU B O 1
ATOM 1803 N N . SER B 1 126 ? 65.289 31.832 0.324 1.00 34.20 126 SER B N 1
ATOM 1804 C CA . SER B 1 126 ? 66.477 31.440 1.076 1.00 44.00 126 SER B CA 1
ATOM 1805 C C . SER B 1 126 ? 66.099 31.200 2.527 1.00 45.08 126 SER B C 1
ATOM 1806 O O . SER B 1 126 ? 65.035 31.628 2.973 1.00 35.88 126 SER B O 1
ATOM 1809 N N . LYS B 1 127 ? 66.980 30.529 3.262 1.00 43.97 127 LYS B N 1
ATOM 1810 C CA . LYS B 1 127 ? 66.757 30.302 4.680 1.00 44.38 127 LYS B CA 1
ATOM 1811 C C . LYS B 1 127 ? 66.531 31.620 5.408 1.00 45.28 127 LYS B C 1
ATOM 1812 O O . LYS B 1 127 ? 65.653 31.725 6.261 1.00 42.68 127 LYS B O 1
ATOM 1818 N N . GLU B 1 128 ? 67.316 32.634 5.062 1.00 51.72 128 GLU B N 1
ATOM 1819 C CA . GLU B 1 128 ? 67.215 33.921 5.744 1.00 46.45 128 GLU B CA 1
ATOM 1820 C C . GLU B 1 128 ? 65.932 34.653 5.395 1.00 57.36 128 GLU B C 1
ATOM 1821 O O . GLU B 1 128 ? 65.372 35.377 6.221 1.00 36.46 128 GLU B O 1
ATOM 1827 N N . GLN B 1 129 ? 65.470 34.466 4.166 1.00 37.68 129 GLN B N 1
ATOM 1828 C CA . GLN B 1 129 ? 64.177 34.995 3.766 1.00 40.35 129 GLN B CA 1
ATOM 1829 C C . GLN B 1 129 ? 63.055 34.287 4.520 1.00 36.26 129 GLN B C 1
ATOM 1830 O O . GLN B 1 129 ? 62.112 34.924 4.992 1.00 36.45 129 GLN B O 1
ATOM 1836 N N . LEU B 1 130 ? 63.162 32.970 4.635 1.00 31.09 130 LEU B N 1
ATOM 1837 C CA . LEU B 1 130 ? 62.180 32.201 5.395 1.00 32.97 130 LEU B CA 1
ATOM 1838 C C . LEU B 1 130 ? 62.166 32.634 6.864 1.00 54.96 130 LEU B C 1
ATOM 1839 O O . LEU B 1 130 ? 61.103 32.868 7.438 1.00 37.72 130 LEU B O 1
ATOM 1844 N N . LYS B 1 131 ? 63.346 32.747 7.470 1.00 40.66 131 LYS B N 1
ATOM 1845 C CA . LYS B 1 131 ? 63.445 33.179 8.865 1.00 39.81 131 LYS B CA 1
ATOM 1846 C C . LYS B 1 131 ? 62.836 34.562 9.060 1.00 29.21 131 LYS B C 1
ATOM 1847 O O . LYS B 1 131 ? 62.180 34.827 10.069 1.00 45.18 131 LYS B O 1
ATOM 1853 N N . GLY B 1 132 ? 63.042 35.440 8.082 1.00 36.09 132 GLY B N 1
ATOM 1854 C CA . GLY B 1 132 ? 62.418 36.748 8.105 1.00 33.08 132 GLY B CA 1
ATOM 1855 C C . GLY B 1 132 ? 60.906 36.667 8.222 1.00 56.96 132 GLY B C 1
ATOM 1856 O O . GLY B 1 132 ? 60.299 37.354 9.044 1.00 40.80 132 GLY B O 1
ATOM 1857 N N . TYR B 1 133 ? 60.286 35.828 7.398 1.00 43.43 133 TYR B N 1
ATOM 1858 C CA . TYR B 1 133 ? 58.835 35.703 7.437 1.00 41.97 133 TYR B CA 1
ATOM 1859 C C . TYR B 1 133 ? 58.378 35.023 8.723 1.00 35.88 133 TYR B C 1
ATOM 1860 O O . TYR B 1 133 ? 57.342 35.379 9.279 1.00 33.72 133 TYR B O 1
ATOM 1869 N N . ILE B 1 134 ? 59.142 34.038 9.188 1.00 29.68 134 ILE B N 1
ATOM 1870 C CA . ILE B 1 134 ? 58.782 33.337 10.414 1.00 34.23 134 ILE B CA 1
ATOM 1871 C C . ILE B 1 134 ? 58.777 34.301 11.599 1.00 55.72 134 ILE B C 1
ATOM 1872 O O . ILE B 1 134 ? 57.858 34.286 12.417 1.00 36.07 134 ILE B O 1
ATOM 1877 N N . ASP B 1 135 ? 59.804 35.145 11.676 1.00 36.34 135 ASP B N 1
ATOM 1878 C CA . ASP B 1 135 ? 59.934 36.088 12.784 1.00 45.58 135 ASP B CA 1
ATOM 1879 C C . ASP B 1 135 ? 58.855 37.167 12.736 1.00 39.46 135 ASP B C 1
ATOM 1880 O O . ASP B 1 135 ? 58.150 37.386 13.715 1.00 52.31 135 ASP B O 1
ATOM 1885 N N . LYS B 1 136 ? 58.721 37.832 11.594 1.00 38.26 136 LYS B N 1
ATOM 1886 C CA . LYS B 1 136 ? 57.808 38.967 11.486 1.00 43.27 136 LYS B CA 1
ATOM 1887 C C . LYS B 1 136 ? 56.338 38.555 11.399 1.00 56.75 136 LYS B C 1
ATOM 1888 O O . LYS B 1 136 ? 55.478 39.161 12.035 1.00 53.07 136 LYS B O 1
ATOM 1894 N N . VAL B 1 137 ? 56.044 37.525 10.617 1.00 37.43 137 VAL B N 1
ATOM 1895 C CA . VAL B 1 137 ? 54.651 37.195 10.340 1.00 35.53 137 VAL B CA 1
ATOM 1896 C C . VAL B 1 137 ? 54.087 36.158 11.291 1.00 31.21 137 VAL B C 1
ATOM 1897 O O . VAL B 1 137 ? 52.988 36.327 11.820 1.00 40.33 137 VAL B O 1
ATOM 1901 N N . LEU B 1 138 ? 54.825 35.074 11.491 1.00 33.77 138 LEU B N 1
ATOM 1902 C CA . LEU B 1 138 ? 54.373 34.026 12.401 1.00 34.12 138 LEU B CA 1
ATOM 1903 C C . LEU B 1 138 ? 54.486 34.414 13.883 1.00 35.71 138 LEU B C 1
ATOM 1904 O O . LEU B 1 138 ? 53.578 34.146 14.675 1.00 36.76 138 LEU B O 1
ATOM 1909 N N . LEU B 1 139 ? 55.608 35.017 14.264 1.00 38.41 139 LEU B N 1
ATOM 1910 C CA . LEU B 1 139 ? 55.889 35.225 15.687 1.00 47.99 139 LEU B CA 1
ATOM 1911 C C . LEU B 1 139 ? 55.721 36.679 16.119 1.00 51.52 139 LEU B C 1
ATOM 1912 O O . LEU B 1 139 ? 55.990 37.031 17.265 1.00 59.99 139 LEU B O 1
ATOM 1917 N N . LYS B 1 140 ? 55.275 37.514 15.186 1.00 42.98 140 LYS B N 1
ATOM 1918 C CA . LYS B 1 140 ? 54.930 38.904 15.465 1.00 67.91 140 LYS B CA 1
ATOM 1919 C C . LYS B 1 140 ? 56.044 39.692 16.163 1.00 70.81 140 LYS B C 1
ATOM 1920 O O . LYS B 1 140 ? 55.810 40.319 17.195 1.00 61.78 140 LYS B O 1
ATOM 1926 N N . GLN B 1 141 ? 57.249 39.663 15.598 1.00 81.78 141 GLN B N 1
ATOM 1927 C CA . GLN B 1 141 ? 58.343 40.489 16.105 1.00 72.69 141 GLN B CA 1
ATOM 1928 C C . GLN B 1 141 ? 58.268 41.874 15.471 1.00 91.37 141 GLN B C 1
ATOM 1929 O O . GLN B 1 141 ? 57.975 42.005 14.281 1.00 77.85 141 GLN B O 1
#

Nearest PDB structures (foldseek):
  3hxs-assembly1_A  TM=1.009E+00  e=1.003E-24  Bacteroides fragilis
  3hyp-assembly1_A  TM=1.004E+00  e=2.492E-23  Bacteroides fragilis
  1fb6-assembly2_B  TM=9.354E-01  e=1.644E-10  Spinacia oleracea
  2puk-assembly2_G  TM=9.363E-01  e=3.210E-10  Spinacia oleracea
  2tir-assembly1_A  TM=7.938E-01  e=7.362E-11  Escherichia coli